Protein AF-0000000076769195 (afdb_homodimer)

Foldseek 3Di:
DAFLVRLQVVVCVVDPDGADSQLSQLLCCVLVVDSHRDDDPVSSVVSVVVLVVLVVLQCVLVVVNPQWAALVSLQVSLVVVPDHDDSVVSQVLLCVQVPVNCPVNIHGSNSSSLSSSLRVLLVVLQCVQVVVVPPDGDDDPVSVCVSCVSSVRD/DAFLVRLQVVVCVVDPDGADSQLSQLLCCVLVVDSHRDDDPVSSVVSVVVLVVLVVLQCVLVVVNPQWAALVSLQVSLVVVPDHDDSVVSQVLLCVQVPVNCPVNIHGSNSSSLSSSLRVLLVVLQCVQVVVVPPDGDDDPVSVCVSCVSSVRD

Sequence (308 aa):
MIDDKELQSALSGFSSQSFSLRTVHLLMYLFTNTNVRKIGPKEFTSVFYSLQNWRGIFERFDRDRSGRIDAPELRDALLDLGYSVSPTVLDLLVSKFDKTGGKNKAVEYDNFIECCLTVKGLTEKFKEKDTAYSGYATFGYEAFMLTVLPFLIAMIDDKELQSALSGFSSQSFSLRTVHLLMYLFTNTNVRKIGPKEFTSVFYSLQNWRGIFERFDRDRSGRIDAPELRDALLDLGYSVSPTVLDLLVSKFDKTGGKNKAVEYDNFIECCLTVKGLTEKFKEKDTAYSGYATFGYEAFMLTVLPFLIA

Solvent-accessible surface area (backbone atoms only — not comparable to full-atom values): 16638 Å² total; per-residue (Å²): 119,42,38,53,69,55,46,29,53,58,57,22,71,75,38,98,53,71,49,48,70,53,43,40,42,45,50,44,26,73,69,66,74,39,77,53,60,58,41,46,73,66,51,46,52,52,52,52,56,53,48,53,56,52,47,55,50,49,59,66,42,19,75,82,68,73,66,40,31,38,62,72,34,44,50,52,49,37,42,73,75,69,42,87,71,52,70,68,53,48,51,48,49,35,42,59,39,7,86,65,52,43,73,73,47,29,22,37,62,51,39,41,51,40,48,52,52,48,50,50,52,54,49,52,56,46,46,70,46,16,78,80,70,73,56,46,25,62,32,42,58,66,56,44,48,63,65,50,54,73,65,46,52,103,116,40,36,54,70,54,46,30,52,57,56,21,70,75,38,99,54,72,48,47,69,56,42,41,43,43,50,44,25,74,67,63,75,39,75,51,62,58,41,46,72,67,51,46,52,52,51,52,56,51,47,51,55,51,47,55,50,48,60,65,42,19,76,83,66,74,67,39,31,36,62,72,35,45,50,52,48,38,41,73,74,70,43,85,72,53,71,70,54,47,52,50,49,36,41,64,38,8,88,66,53,43,72,73,47,29,23,38,61,51,38,41,50,40,48,51,52,50,52,50,53,54,49,51,54,45,46,70,46,16,78,79,70,73,58,46,25,64,31,41,58,66,56,43,48,63,62,50,52,75,62,46,54,104

InterPro domains:
  IPR002048 EF-hand domain [PF13499] (54-114)
  IPR002048 EF-hand domain [PS50222] (49-84)
  IPR011992 EF-hand domain pair [SSF47473] (2-148)
  IPR018247 EF-Hand 1, calcium-binding site [PS00018] (62-74)
  IPR044590 Probable calcium-binding protein CML48/49/50 [PTHR46824] (1-154)

Secondary structure (DSSP, 8-state):
-EEHHHHHHHHHHTSSSPPPHHHHHHHHHHHHSS--SEE-HHHHHHHHHHHHHHHHHHHHH-TT-SSEEEHHHHHHHHHHTT----HHHHHHHHHHH-TTTTSS-EEEHHHHHHHHHHHHHHHHHHHHH-TT-SSEEEEEHHHHHHHHGGGS--/-EEHHHHHHHHHTTSSSPPPHHHHHHHHHHHHSS--SEE-HHHHHHHHHHHHHHHHHHHHH-TT-SSEEEHHHHHHHHHHTT----HHHHHHHHHHH-TTTTSS-EEEHHHHHHHHHHHHHHHHHHHHH-TT-SSEEEEEHHHHHHHHGGGS--

Organism: Aegilops tauschii subsp. strangulata (NCBI:txid200361)

pLDDT: mean 88.3, std 7.36, range [51.34, 96.44]

Nearest PDB structures (foldseek):
  3aak-assembly1_A-2  TM=7.857E-01  e=5.976E-10  Homo sapiens
  2zn9-assembly1_B  TM=8.173E-01  e=1.181E-09  Homo sapiens
  5gqq-assembly1_C  TM=8.157E-01  e=2.881E-09  Homo sapiens
  5jjg-assembly1_A-2  TM=8.147E-01  e=3.946E-09  Mus musculus
  1hqv-assembly1_A  TM=8.245E-01  e=9.620E-09  Mus musculus

Radius of gyration: 19.34 Å; Cα contacts (8 Å, |Δi|>4): 416; chains: 2; bounding box: 45×48×42 Å

Structure (mmCIF, N/CA/C/O backbone):
data_AF-0000000076769195-model_v1
#
loop_
_entity.id
_entity.type
_entity.pdbx_description
1 polymer 'EF-hand domain-containing protein'
#
loop_
_atom_site.group_PDB
_atom_site.id
_atom_site.type_symbol
_atom_site.label_atom_id
_atom_site.label_alt_id
_atom_site.label_comp_id
_atom_site.label_asym_id
_atom_site.label_entity_id
_atom_site.label_seq_id
_atom_site.pdbx_PDB_ins_code
_atom_site.Cartn_x
_atom_site.Cartn_y
_atom_site.Cartn_z
_atom_site.occupancy
_atom_site.B_iso_or_equiv
_atom_site.auth_seq_id
_atom_site.auth_comp_id
_atom_site.auth_asym_id
_atom_site.auth_atom_id
_atom_site.pdbx_PDB_model_num
ATOM 1 N N . MET A 1 1 ? 6.875 16.266 -20.344 1 87.5 1 MET A N 1
ATOM 2 C CA . MET A 1 1 ? 6.477 15.242 -19.375 1 87.5 1 MET A CA 1
ATOM 3 C C . MET A 1 1 ? 7.578 15 -18.359 1 87.5 1 MET A C 1
ATOM 5 O O . MET A 1 1 ? 8.758 15.18 -18.656 1 87.5 1 MET A O 1
ATOM 9 N N . ILE A 1 2 ? 7.207 15.008 -17.234 1 90.75 2 ILE A N 1
ATOM 10 C CA . ILE A 1 2 ? 8.125 14.789 -16.109 1 90.75 2 ILE A CA 1
ATOM 11 C C . ILE A 1 2 ? 7.941 13.375 -15.57 1 90.75 2 ILE A C 1
ATOM 13 O O . ILE A 1 2 ? 6.816 12.953 -15.273 1 90.75 2 ILE A O 1
ATOM 17 N N . ASP A 1 3 ? 9.031 12.609 -15.523 1 91.75 3 ASP A N 1
ATOM 18 C CA . ASP A 1 3 ? 8.914 11.258 -14.992 1 91.75 3 ASP A CA 1
ATOM 19 C C . ASP A 1 3 ? 9.172 11.234 -13.484 1 91.75 3 ASP A C 1
ATOM 21 O O . ASP A 1 3 ? 9.422 12.273 -12.875 1 91.75 3 ASP A O 1
ATOM 25 N N . ASP A 1 4 ? 9.07 10.078 -12.898 1 89.69 4 ASP A N 1
ATOM 26 C CA . ASP A 1 4 ? 9.125 9.945 -11.445 1 89.69 4 ASP A CA 1
ATOM 27 C C . ASP A 1 4 ? 10.484 10.375 -10.906 1 89.69 4 ASP A C 1
ATOM 29 O O . ASP A 1 4 ? 10.555 11.109 -9.914 1 89.69 4 ASP A O 1
ATOM 33 N N . LYS A 1 5 ? 11.602 10.039 -11.625 1 91.31 5 LYS A N 1
ATOM 34 C CA . LYS A 1 5 ? 12.922 10.43 -11.148 1 91.31 5 LYS A CA 1
ATOM 35 C C . LYS A 1 5 ? 13.133 11.938 -11.266 1 91.31 5 LYS A C 1
ATOM 37 O O . LYS A 1 5 ? 13.734 12.555 -10.375 1 91.31 5 LYS A O 1
ATOM 42 N N . GLU A 1 6 ? 12.617 12.492 -12.32 1 92.88 6 GLU A N 1
ATOM 43 C CA . GLU A 1 6 ? 12.688 13.938 -12.5 1 92.88 6 GLU A CA 1
ATOM 44 C C . GLU A 1 6 ? 11.852 14.664 -11.453 1 92.88 6 GLU A C 1
ATOM 46 O O . GLU A 1 6 ? 12.281 15.68 -10.898 1 92.88 6 GLU A O 1
ATOM 51 N N . LEU A 1 7 ? 10.719 14.18 -11.258 1 91 7 LEU A N 1
ATOM 52 C CA . LEU A 1 7 ? 9.859 14.758 -10.234 1 91 7 LEU A CA 1
ATOM 53 C C . LEU A 1 7 ? 10.5 14.648 -8.852 1 91 7 LEU A C 1
ATOM 55 O O . LEU A 1 7 ? 10.469 15.594 -8.07 1 91 7 LEU A O 1
ATOM 59 N N . GLN A 1 8 ? 11.039 13.523 -8.57 1 90.88 8 GLN A N 1
ATOM 60 C CA . GLN A 1 8 ? 11.742 13.336 -7.309 1 90.88 8 GLN A CA 1
ATOM 61 C C . GLN A 1 8 ? 12.82 14.398 -7.109 1 90.88 8 GLN A C 1
ATOM 63 O O . GLN A 1 8 ? 12.891 15.023 -6.047 1 90.88 8 GLN A O 1
ATOM 68 N N . SER A 1 9 ? 13.641 14.586 -8.164 1 90.06 9 SER A N 1
ATOM 69 C CA . SER A 1 9 ? 14.719 15.57 -8.109 1 90.06 9 SER A CA 1
ATOM 70 C C . SER A 1 9 ? 14.164 16.984 -7.926 1 90.06 9 SER A C 1
ATOM 72 O O . SER A 1 9 ? 14.695 17.766 -7.137 1 90.06 9 SER A O 1
ATOM 74 N N . ALA A 1 10 ? 13.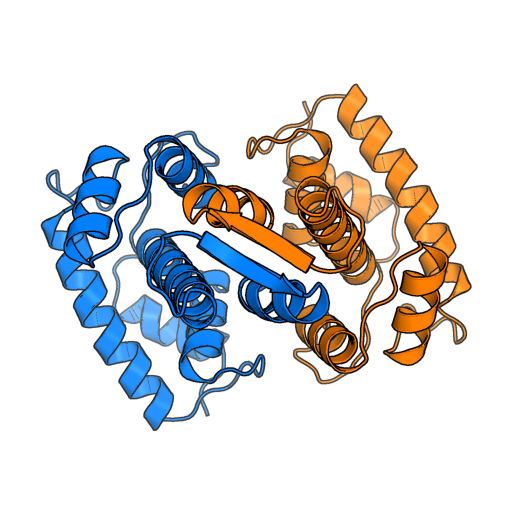141 17.25 -8.594 1 87.44 10 ALA A N 1
ATOM 75 C CA . ALA A 1 10 ? 12.523 18.578 -8.523 1 87.44 10 ALA A CA 1
ATOM 76 C C . ALA A 1 10 ? 11.977 18.859 -7.125 1 87.44 10 ALA A C 1
ATOM 78 O O . ALA A 1 10 ? 12.203 19.938 -6.57 1 87.44 10 ALA A O 1
ATOM 79 N N . LEU A 1 11 ? 11.312 17.891 -6.578 1 87.5 11 LEU A N 1
ATOM 80 C CA . LEU A 1 11 ? 10.68 18.062 -5.273 1 87.5 11 LEU A CA 1
ATOM 81 C C . LEU A 1 11 ? 11.727 18.094 -4.164 1 87.5 11 LEU A C 1
ATOM 83 O O . LEU A 1 11 ? 11.57 18.812 -3.176 1 87.5 11 LEU A O 1
ATOM 87 N N . SER A 1 12 ? 12.773 17.266 -4.34 1 87.12 12 SER A N 1
ATOM 88 C CA . SER A 1 12 ? 13.844 17.203 -3.344 1 87.12 12 SER A CA 1
ATOM 89 C C . SER A 1 12 ? 14.641 18.5 -3.307 1 87.12 12 SER A C 1
ATOM 91 O O . SER A 1 12 ? 15.242 18.844 -2.283 1 87.12 12 SER A O 1
ATOM 93 N N . GLY A 1 13 ? 14.695 19.109 -4.418 1 79.38 13 GLY A N 1
ATOM 94 C CA . GLY A 1 13 ? 15.391 20.391 -4.492 1 79.38 13 GLY A CA 1
ATOM 95 C C . GLY A 1 13 ? 14.719 21.484 -3.672 1 79.38 13 GLY A C 1
ATOM 96 O O . GLY A 1 13 ? 15.367 22.453 -3.275 1 79.38 13 GLY A O 1
ATOM 97 N N . PHE A 1 14 ? 13.555 21.297 -3.398 1 70.38 14 PHE A N 1
ATOM 98 C CA . PHE A 1 14 ? 12.766 22.312 -2.709 1 70.38 14 PHE A CA 1
ATOM 99 C C . PHE A 1 14 ? 12.719 22.031 -1.211 1 70.38 14 PHE A C 1
ATOM 101 O O . PHE A 1 14 ? 12.188 22.844 -0.443 1 70.38 14 PHE A O 1
ATOM 108 N N . SER A 1 15 ? 13.234 20.906 -0.843 1 70.5 15 SER A N 1
ATOM 109 C CA . SER A 1 15 ? 13.141 20.531 0.562 1 70.5 15 SER A CA 1
ATOM 110 C C . SER A 1 15 ? 14.508 20.125 1.114 1 70.5 15 SER A C 1
ATOM 112 O O . SER A 1 15 ? 15.438 19.859 0.352 1 70.5 15 SER A O 1
ATOM 114 N N . SER A 1 16 ? 14.664 20.375 2.33 1 68.62 16 SER A N 1
ATOM 115 C CA . SER A 1 16 ? 15.883 19.938 3.004 1 68.62 16 SER A CA 1
ATOM 116 C C . SER A 1 16 ? 15.977 18.406 3.02 1 68.62 16 SER A C 1
ATOM 118 O O . SER A 1 16 ? 17.062 17.859 3.248 1 68.62 16 SER A O 1
ATOM 120 N N . GLN A 1 17 ? 14.797 17.812 2.779 1 74.75 17 GLN A N 1
ATOM 121 C CA . GLN A 1 17 ? 14.789 16.359 2.811 1 74.75 17 GLN A CA 1
ATOM 122 C C . GLN A 1 17 ? 14.477 15.773 1.432 1 74.75 17 GLN A C 1
ATOM 124 O O . GLN A 1 17 ? 13.711 16.359 0.665 1 74.75 17 GLN A O 1
ATOM 129 N N . SER A 1 18 ? 15.062 14.742 1.129 1 83.25 18 SER A N 1
ATOM 130 C CA . SER A 1 18 ? 14.844 14.062 -0.145 1 83.25 18 SER A CA 1
ATOM 131 C C . SER A 1 18 ? 13.531 13.289 -0.147 1 83.25 18 SER A C 1
ATOM 133 O O . SER A 1 18 ? 13.156 12.695 0.866 1 83.25 18 SER A O 1
ATOM 135 N N . PHE A 1 19 ? 12.781 13.43 -1.266 1 87.19 19 PHE A N 1
ATOM 136 C CA . PHE A 1 19 ? 11.547 12.68 -1.425 1 87.19 19 PHE A CA 1
ATOM 137 C C . PHE A 1 19 ? 11.844 11.242 -1.853 1 87.19 19 PHE A C 1
ATOM 139 O O . PHE A 1 19 ? 12.711 11.008 -2.697 1 87.19 19 PHE A O 1
ATOM 146 N N . SER A 1 20 ? 11.172 10.406 -1.188 1 85.19 20 SER A N 1
ATOM 147 C CA . SER A 1 20 ? 11.25 9.016 -1.623 1 85.19 20 SER A CA 1
ATOM 148 C C . SER A 1 20 ? 10.477 8.797 -2.916 1 85.19 20 SER A C 1
ATOM 150 O O . SER A 1 20 ? 9.516 9.516 -3.201 1 85.19 20 SER A O 1
ATOM 152 N N . LEU A 1 21 ? 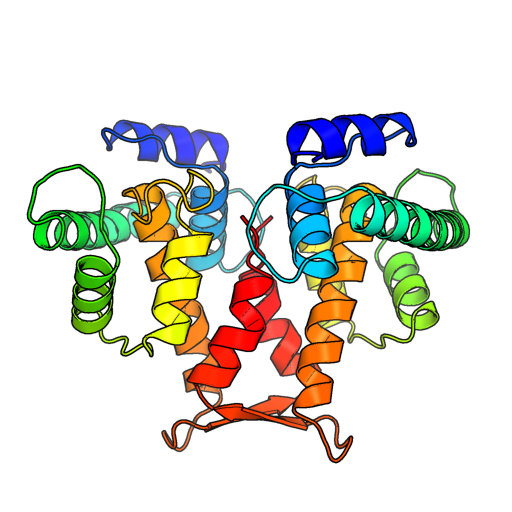10.953 7.805 -3.643 1 84.31 21 LEU A N 1
ATOM 153 C CA . LEU A 1 21 ? 10.242 7.457 -4.867 1 84.31 21 LEU A CA 1
ATOM 154 C C . LEU A 1 21 ? 8.836 6.965 -4.555 1 84.31 21 LEU A C 1
ATOM 156 O O . LEU A 1 21 ? 7.906 7.18 -5.34 1 84.31 21 LEU A O 1
ATOM 160 N N . ARG A 1 22 ? 8.672 6.461 -3.4 1 80.19 22 ARG A N 1
ATOM 161 C CA . ARG A 1 22 ? 7.348 6.012 -2.99 1 80.19 22 ARG A CA 1
ATOM 162 C C . ARG A 1 22 ? 6.379 7.184 -2.891 1 80.19 22 ARG A C 1
ATOM 164 O O . ARG A 1 22 ? 5.258 7.117 -3.4 1 80.19 22 ARG A O 1
ATOM 171 N N . THR A 1 23 ? 6.836 8.172 -2.207 1 86.12 23 THR A N 1
ATOM 172 C CA . THR A 1 23 ? 6.02 9.367 -2.066 1 86.12 23 THR A CA 1
ATOM 173 C C . THR A 1 23 ? 5.723 9.984 -3.432 1 86.12 23 THR A C 1
ATOM 175 O O . THR A 1 23 ? 4.59 10.398 -3.699 1 86.12 23 THR A O 1
ATOM 178 N N . VAL A 1 24 ? 6.695 9.977 -4.301 1 88.56 24 VAL A N 1
ATOM 179 C CA . VAL A 1 24 ? 6.551 10.531 -5.641 1 88.56 24 VAL A CA 1
ATOM 180 C C 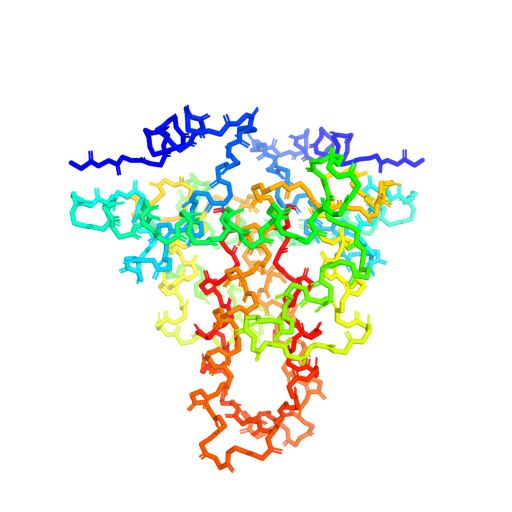. VAL A 1 24 ? 5.496 9.75 -6.418 1 88.56 24 VAL A C 1
ATOM 182 O O . VAL A 1 24 ? 4.613 10.336 -7.047 1 88.56 24 VAL A O 1
ATOM 185 N N . HIS A 1 25 ? 5.57 8.438 -6.309 1 85.81 25 HIS A N 1
ATOM 186 C CA . HIS A 1 25 ? 4.609 7.59 -7.004 1 85.81 25 HIS A CA 1
ATOM 187 C C . HIS A 1 25 ? 3.195 7.824 -6.484 1 85.81 25 HIS A C 1
ATOM 189 O O . HIS A 1 25 ? 2.24 7.852 -7.266 1 85.81 25 HIS A O 1
ATOM 195 N N . LEU A 1 26 ? 3.102 7.977 -5.246 1 85.38 26 LEU A N 1
ATOM 196 C CA . LEU A 1 26 ? 1.79 8.242 -4.664 1 85.38 26 LEU A CA 1
ATOM 197 C C . LEU A 1 26 ? 1.237 9.578 -5.168 1 85.38 26 LEU A C 1
ATOM 199 O O . LEU A 1 26 ? 0.059 9.672 -5.516 1 85.38 26 LEU A O 1
ATOM 203 N N . LEU A 1 27 ? 2.096 10.562 -5.184 1 87.62 27 LEU A N 1
ATOM 204 C CA . LEU A 1 27 ? 1.691 11.867 -5.695 1 87.62 27 LEU A CA 1
ATOM 205 C C . LEU A 1 27 ? 1.235 11.766 -7.148 1 87.62 27 LEU A C 1
ATOM 207 O O . LEU A 1 27 ? 0.171 12.273 -7.504 1 87.62 27 LEU A O 1
ATOM 211 N N . MET A 1 28 ? 2.025 11.109 -7.934 1 87.44 28 MET A N 1
ATOM 212 C CA . MET A 1 28 ? 1.684 10.961 -9.344 1 87.44 28 MET A CA 1
ATOM 213 C C . MET A 1 28 ? 0.338 10.258 -9.508 1 87.44 28 MET A C 1
ATOM 215 O O . MET A 1 28 ? -0.502 10.695 -10.297 1 87.44 28 MET A O 1
ATOM 219 N N . TYR A 1 29 ? 0.125 9.258 -8.758 1 82.38 29 TYR A N 1
ATOM 220 C CA . TYR A 1 29 ? -1.123 8.508 -8.844 1 82.38 29 TYR A CA 1
ATOM 221 C C . TYR A 1 29 ? -2.309 9.375 -8.43 1 82.38 29 TYR A C 1
ATOM 223 O O . TYR A 1 29 ? -3.324 9.422 -9.125 1 82.38 29 TYR A O 1
ATOM 231 N N . LEU A 1 30 ? -2.152 10.023 -7.332 1 81.75 30 LEU A N 1
ATOM 232 C CA . LEU A 1 30 ? -3.271 10.766 -6.773 1 81.75 30 LEU A CA 1
ATOM 233 C C . LEU A 1 30 ? -3.629 11.961 -7.66 1 81.75 30 LEU A C 1
ATOM 235 O O . LEU A 1 30 ? -4.793 12.352 -7.73 1 81.75 30 LEU A O 1
ATOM 239 N N . PHE A 1 31 ? -2.67 12.469 -8.328 1 84.81 31 PHE A N 1
ATOM 240 C CA . PHE A 1 31 ? -2.924 13.68 -9.102 1 84.81 31 PHE A CA 1
ATOM 241 C C . PHE A 1 31 ? -3.246 13.336 -10.555 1 84.81 31 PHE A C 1
ATOM 243 O O . PHE A 1 31 ? -3.719 14.188 -11.312 1 84.81 31 PHE A O 1
ATOM 250 N N . THR A 1 32 ? -2.924 12.102 -10.992 1 85.19 32 THR A N 1
ATOM 251 C CA . THR A 1 32 ? -3.227 11.742 -12.375 1 85.19 32 THR A CA 1
ATOM 252 C C . THR A 1 32 ? -4.305 10.664 -12.43 1 85.19 32 THR A C 1
ATOM 254 O O . THR A 1 32 ? -4.902 10.43 -13.484 1 85.19 32 THR A O 1
ATOM 257 N N . ASN A 1 33 ? -4.453 9.945 -11.328 1 78.88 33 ASN A N 1
ATOM 258 C CA . ASN A 1 33 ? -5.379 8.82 -11.227 1 78.88 33 ASN A CA 1
ATOM 259 C C . ASN A 1 33 ? -4.969 7.668 -12.133 1 78.88 33 ASN A C 1
ATOM 261 O O . ASN A 1 33 ? -5.82 6.922 -12.625 1 78.88 33 ASN A O 1
ATOM 265 N N . THR A 1 34 ? -3.727 7.68 -12.57 1 77.19 34 THR A N 1
ATOM 266 C CA . THR A 1 34 ? -3.16 6.594 -13.359 1 77.19 34 THR A CA 1
ATOM 267 C C . THR A 1 34 ? -1.824 6.141 -12.781 1 77.19 34 THR A C 1
ATOM 269 O O . THR A 1 34 ? -1.209 6.855 -11.992 1 77.19 34 THR A O 1
ATOM 272 N N . ASN A 1 35 ? -1.437 5.012 -13.117 1 75.06 35 ASN A N 1
ATOM 273 C CA . ASN A 1 35 ? -0.164 4.48 -12.641 1 75.06 35 ASN A CA 1
ATOM 274 C C . ASN A 1 35 ? 0.977 4.812 -13.602 1 75.06 35 ASN A C 1
ATOM 276 O O . ASN A 1 35 ? 2.107 4.363 -13.406 1 75.06 35 ASN A O 1
ATOM 280 N N . VAL A 1 36 ? 0.596 5.562 -14.578 1 78.19 36 VAL A N 1
ATOM 281 C CA . VAL A 1 36 ? 1.647 6.004 -15.484 1 78.19 36 VAL A CA 1
ATOM 282 C C . VAL A 1 36 ? 2.627 6.906 -14.734 1 78.19 36 VAL A C 1
ATOM 284 O O . VAL A 1 36 ? 2.217 7.77 -13.953 1 78.19 36 VAL A O 1
ATOM 287 N N . ARG A 1 37 ? 3.902 6.719 -14.875 1 83.94 37 ARG A N 1
ATOM 288 C CA . ARG A 1 37 ? 4.934 7.43 -14.133 1 83.94 37 ARG A CA 1
ATOM 289 C C . ARG A 1 37 ? 5.414 8.656 -14.891 1 83.94 37 ARG A C 1
ATOM 291 O O . ARG A 1 37 ? 6.617 8.914 -14.984 1 83.94 37 ARG A O 1
ATOM 298 N N . LYS A 1 38 ? 4.465 9.266 -15.516 1 88.88 38 LYS A N 1
ATOM 299 C CA . LYS A 1 38 ? 4.703 10.531 -16.188 1 88.88 38 LYS A CA 1
ATOM 300 C C . LYS A 1 38 ? 3.562 11.516 -15.938 1 88.88 38 LYS A C 1
ATOM 302 O O . LYS A 1 38 ? 2.396 11.125 -15.883 1 88.88 38 LYS A O 1
ATOM 307 N N . ILE A 1 39 ? 3.988 12.773 -15.617 1 91.06 39 ILE A N 1
ATOM 308 C CA . ILE A 1 39 ? 2.949 13.781 -15.414 1 91.06 39 ILE A CA 1
ATOM 309 C C . ILE A 1 39 ? 3.23 15 -16.281 1 91.06 39 ILE A C 1
ATOM 311 O O . ILE A 1 39 ? 4.383 15.281 -16.625 1 91.06 39 ILE A O 1
ATOM 315 N N . GLY A 1 40 ? 2.195 15.641 -16.688 1 91.56 40 GLY A N 1
ATOM 316 C CA . GLY A 1 40 ? 2.316 16.875 -17.453 1 91.56 40 GLY A CA 1
ATOM 317 C C . GLY A 1 40 ? 2.535 18.094 -16.594 1 91.56 40 GLY A C 1
ATOM 318 O O . GLY A 1 40 ? 2.576 18 -15.359 1 91.56 40 GLY A O 1
ATOM 319 N N . PRO A 1 41 ? 2.773 19.281 -17.312 1 89.69 41 PRO A N 1
ATOM 320 C CA . PRO A 1 41 ? 3.045 20.531 -16.594 1 89.69 41 PRO A CA 1
ATOM 321 C C . PRO A 1 41 ? 1.893 20.969 -15.688 1 89.69 41 PRO A C 1
ATOM 323 O O . PRO A 1 41 ? 2.123 21.5 -14.602 1 89.69 41 PRO A O 1
ATOM 326 N N . LYS A 1 42 ? 0.768 20.75 -16.094 1 92 42 LYS A N 1
ATOM 327 C CA . LYS A 1 42 ? -0.389 21.125 -15.281 1 92 42 LYS A CA 1
ATOM 328 C C . LYS A 1 42 ? -0.435 20.328 -13.984 1 92 42 LYS A C 1
ATOM 330 O O . LYS A 1 42 ? -0.577 20.891 -12.898 1 92 42 LYS A O 1
ATOM 335 N N . GLU A 1 43 ? -0.326 19 -14.102 1 91.88 43 GLU A N 1
ATOM 336 C CA . GLU A 1 43 ? -0.324 18.141 -12.922 1 91.88 43 GLU A CA 1
ATOM 337 C C . GLU A 1 43 ? 0.842 18.484 -12 1 91.88 43 GLU A C 1
ATOM 339 O O . GLU A 1 43 ? 0.689 18.5 -10.773 1 91.88 43 GLU A O 1
ATOM 344 N N . PHE A 1 44 ? 1.901 18.828 -12.672 1 90.44 44 PHE A N 1
ATOM 345 C CA . PHE A 1 44 ? 3.086 19.172 -11.898 1 90.44 44 PHE A CA 1
ATOM 346 C C . PHE A 1 44 ? 2.832 20.406 -11.039 1 90.44 44 PHE A C 1
ATOM 348 O O . PHE A 1 44 ? 3.16 20.422 -9.852 1 90.44 44 PHE A O 1
ATOM 355 N N . THR A 1 45 ? 2.303 21.391 -11.609 1 89.56 45 THR A N 1
ATOM 356 C CA . THR A 1 45 ? 2.004 22.625 -10.891 1 89.56 45 THR A CA 1
ATOM 357 C C . THR A 1 45 ? 1.033 22.359 -9.742 1 89.56 45 THR A C 1
ATOM 359 O O . THR A 1 45 ? 1.202 22.875 -8.641 1 89.56 45 THR A O 1
ATOM 362 N N . SER A 1 46 ? 0.102 21.5 -10 1 90.12 46 SER A N 1
ATOM 363 C CA . SER A 1 46 ? -0.869 21.141 -8.969 1 90.12 46 SER A CA 1
ATOM 364 C C . SER A 1 46 ? -0.198 20.422 -7.801 1 90.12 46 SER A C 1
ATOM 366 O O . SER A 1 46 ? -0.489 20.703 -6.641 1 90.12 46 SER A O 1
ATOM 368 N N . VAL A 1 47 ? 0.668 19.531 -8.117 1 89.19 47 VAL A N 1
ATOM 369 C CA . VAL A 1 47 ? 1.425 18.797 -7.102 1 89.19 47 VAL A CA 1
ATOM 370 C C . VAL A 1 47 ? 2.244 19.781 -6.27 1 89.19 47 VAL A C 1
ATOM 372 O O . VAL A 1 47 ? 2.193 19.766 -5.039 1 89.19 47 VAL A O 1
ATOM 375 N N . PHE A 1 48 ? 2.873 20.656 -6.957 1 85.31 48 PHE A N 1
ATOM 376 C CA . PHE A 1 48 ? 3.768 21.609 -6.301 1 85.31 48 PHE A CA 1
ATOM 377 C C . PHE A 1 48 ? 2.998 22.5 -5.336 1 85.31 48 PHE A C 1
ATOM 379 O O . PHE A 1 48 ? 3.404 22.672 -4.184 1 85.31 48 PHE A O 1
ATOM 386 N N . TYR A 1 49 ? 1.962 22.984 -5.766 1 86.69 49 TYR A N 1
ATOM 387 C CA . TYR A 1 49 ? 1.177 23.875 -4.922 1 86.69 49 TYR A CA 1
ATOM 388 C C . TYR A 1 49 ? 0.592 23.125 -3.73 1 86.69 49 TYR A C 1
ATOM 390 O O . TYR A 1 49 ? 0.532 23.672 -2.621 1 86.69 49 TYR A O 1
ATOM 398 N N . SER A 1 50 ? 0.166 21.953 -3.934 1 87.12 50 SER A N 1
ATOM 399 C CA . SER A 1 50 ? -0.382 21.141 -2.846 1 87.12 50 SER A CA 1
ATOM 400 C C . SER A 1 50 ? 0.675 20.859 -1.782 1 87.12 50 SER A C 1
ATOM 402 O O . SER A 1 50 ? 0.388 20.906 -0.584 1 87.12 50 SER A O 1
ATOM 404 N N . LEU A 1 51 ? 1.867 20.672 -2.215 1 87.44 51 LEU A N 1
ATOM 405 C CA . LEU A 1 51 ? 2.963 20.359 -1.306 1 87.44 51 LEU A CA 1
ATOM 406 C C . LEU A 1 51 ? 3.307 21.562 -0.429 1 87.44 51 LEU A C 1
ATOM 408 O O . LEU A 1 51 ? 3.695 21.391 0.729 1 87.44 51 LEU A O 1
ATOM 412 N N . GLN A 1 52 ? 3.119 22.703 -1.007 1 84.94 52 GLN A N 1
ATOM 413 C CA . GLN A 1 52 ? 3.383 23.906 -0.21 1 84.94 52 GLN A CA 1
ATOM 414 C C . GLN A 1 52 ? 2.436 23.984 0.984 1 84.94 52 GLN A C 1
ATOM 416 O O . GLN A 1 52 ? 2.844 24.375 2.08 1 84.94 52 GLN A O 1
ATOM 421 N N . ASN A 1 53 ? 1.218 23.641 0.744 1 87.31 53 ASN A N 1
ATOM 422 C CA . ASN A 1 53 ? 0.24 23.625 1.826 1 87.31 53 ASN A CA 1
ATOM 423 C C . ASN A 1 53 ? 0.608 22.609 2.9 1 87.31 53 ASN A C 1
ATOM 425 O O . ASN A 1 53 ? 0.554 22.922 4.094 1 87.31 53 ASN A O 1
ATOM 429 N N . TRP A 1 54 ? 1.001 21.453 2.498 1 86.06 54 TRP A N 1
ATOM 430 C CA . TRP A 1 54 ? 1.377 20.406 3.443 1 86.06 54 TRP A CA 1
ATOM 431 C C . TRP A 1 54 ? 2.637 20.797 4.211 1 86.06 54 TRP A C 1
ATOM 433 O O . TRP A 1 54 ? 2.783 20.453 5.387 1 86.06 54 TRP A O 1
ATOM 443 N N . ARG A 1 55 ? 3.537 21.5 3.518 1 87.31 55 ARG A N 1
ATOM 444 C CA . ARG A 1 55 ? 4.75 21.969 4.184 1 87.31 55 ARG A CA 1
ATOM 445 C C . ARG A 1 55 ? 4.418 22.938 5.309 1 87.31 55 ARG A C 1
ATOM 447 O O . ARG A 1 55 ? 4.984 22.859 6.398 1 87.31 55 ARG A O 1
ATOM 454 N N . GLY A 1 56 ? 3.535 23.859 5.012 1 89.75 56 GLY A N 1
ATOM 455 C CA . GLY A 1 56 ? 3.092 24.781 6.047 1 89.75 56 GLY A CA 1
ATOM 456 C C . GLY A 1 56 ? 2.504 24.078 7.258 1 89.75 56 GLY A C 1
ATOM 457 O O . GLY A 1 56 ? 2.799 24.453 8.398 1 89.75 56 GLY A O 1
ATOM 458 N N . ILE A 1 57 ? 1.755 23.031 7.07 1 91.38 57 ILE A N 1
ATOM 459 C CA . ILE A 1 57 ? 1.142 22.266 8.148 1 91.38 57 ILE A CA 1
ATOM 460 C C . ILE A 1 57 ? 2.221 21.531 8.93 1 91.38 57 ILE A C 1
ATOM 462 O O . ILE A 1 57 ? 2.229 21.547 10.164 1 91.38 57 ILE A O 1
ATOM 466 N N . PHE A 1 58 ? 3.09 20.906 8.203 1 93.19 58 PHE A N 1
ATOM 467 C CA . PHE A 1 58 ? 4.191 20.188 8.828 1 93.19 58 PHE A CA 1
ATOM 468 C C . PHE A 1 58 ? 4.973 21.094 9.766 1 93.19 58 PHE A C 1
ATOM 470 O O . PHE A 1 58 ? 5.211 20.75 10.922 1 93.19 58 PHE A O 1
ATOM 477 N N . GLU A 1 59 ? 5.336 22.25 9.281 1 91.94 59 GLU A N 1
ATOM 478 C CA . GLU A 1 59 ? 6.145 23.188 10.055 1 91.94 59 GLU A CA 1
ATOM 479 C C . GLU A 1 59 ? 5.379 23.703 11.266 1 91.94 59 GLU A C 1
ATOM 481 O O . GLU A 1 59 ? 5.969 23.938 12.328 1 91.94 59 GLU A O 1
ATOM 486 N N . ARG A 1 60 ? 4.129 23.828 11.117 1 94 60 ARG A N 1
ATOM 487 C CA . ARG A 1 60 ? 3.283 24.328 12.195 1 94 60 ARG A CA 1
ATOM 488 C C . ARG A 1 60 ? 3.207 23.312 13.336 1 94 60 ARG A C 1
ATOM 490 O O . ARG A 1 60 ? 3.205 23.688 14.508 1 94 60 ARG A O 1
ATOM 497 N N . PHE A 1 61 ? 3.219 22.062 13.016 1 94.69 61 PHE A N 1
ATOM 498 C CA . PHE A 1 61 ? 2.951 21.062 14.031 1 94.69 61 PHE A CA 1
ATOM 499 C C . PHE A 1 61 ? 4.246 20.406 14.5 1 94.69 61 PHE A C 1
ATOM 501 O O . PHE A 1 61 ? 4.254 19.672 15.492 1 94.69 61 PHE A O 1
ATOM 508 N N . ASP A 1 62 ? 5.273 20.594 13.703 1 92.44 62 ASP A N 1
ATOM 509 C CA . ASP A 1 62 ? 6.59 20.25 14.227 1 92.44 62 ASP A CA 1
ATOM 510 C C . ASP A 1 62 ? 7.047 21.266 15.281 1 92.44 62 ASP A C 1
ATOM 512 O O . ASP A 1 62 ? 7.973 22.031 15.039 1 92.44 62 ASP A O 1
ATOM 516 N N . ARG A 1 63 ? 6.535 21.109 16.438 1 90.38 63 ARG A N 1
ATOM 517 C CA . ARG A 1 63 ? 6.645 22.125 17.484 1 90.38 63 ARG A CA 1
ATOM 518 C C . ARG A 1 63 ? 8.086 22.266 17.969 1 90.38 63 ARG A C 1
ATOM 520 O O . ARG A 1 63 ? 8.539 23.375 18.25 1 90.38 63 ARG A O 1
ATOM 527 N N . ASP A 1 64 ? 8.859 21.219 18.062 1 89.44 64 ASP A N 1
ATOM 528 C CA . ASP A 1 64 ? 10.234 21.297 18.562 1 89.44 64 ASP A CA 1
ATOM 529 C C . ASP A 1 64 ? 11.219 21.531 17.406 1 89.44 64 ASP A C 1
ATOM 531 O O . ASP A 1 64 ? 12.43 21.5 17.609 1 89.44 64 ASP A O 1
ATOM 535 N N . ARG A 1 65 ? 10.68 21.688 16.172 1 89.38 65 ARG A N 1
ATOM 536 C CA . ARG A 1 65 ? 11.445 21.969 14.969 1 89.38 65 ARG A CA 1
ATOM 537 C C . ARG A 1 65 ? 12.547 20.938 14.766 1 89.38 65 ARG A C 1
ATOM 539 O O . ARG A 1 65 ? 13.68 21.281 14.422 1 89.38 65 ARG A O 1
ATOM 546 N N . SER A 1 66 ? 12.219 19.672 15.07 1 87.31 66 SER A N 1
ATOM 547 C CA . SER A 1 66 ? 13.172 18.578 14.938 1 87.31 66 SER A CA 1
ATOM 548 C C . SER A 1 66 ? 13.234 18.062 13.5 1 87.31 66 SER A C 1
ATOM 550 O O . SER A 1 66 ? 14.125 17.297 13.141 1 87.31 66 SER A O 1
ATOM 552 N N . GLY A 1 67 ? 12.281 18.562 12.648 1 87.94 67 GLY A N 1
ATOM 553 C CA . GLY A 1 67 ? 12.18 18 11.312 1 87.94 67 GLY A CA 1
ATOM 554 C C . GLY A 1 67 ? 11.383 16.703 11.258 1 87.94 67 GLY A C 1
ATOM 555 O O . GLY A 1 67 ? 11.336 16.047 10.219 1 87.94 67 GLY A O 1
ATOM 556 N N . ARG A 1 68 ? 10.766 16.391 12.5 1 91.75 68 ARG A N 1
ATOM 557 C CA . ARG A 1 68 ? 9.945 15.18 12.586 1 91.75 68 ARG A CA 1
ATOM 558 C C . ARG A 1 68 ? 8.664 15.445 13.375 1 91.75 68 ARG A C 1
ATOM 560 O O . ARG A 1 68 ? 8.625 16.344 14.227 1 91.75 68 ARG A O 1
ATOM 567 N N . ILE A 1 69 ? 7.664 14.727 12.992 1 94.06 69 ILE A N 1
ATOM 568 C CA . ILE A 1 69 ? 6.371 14.82 13.664 1 94.06 69 ILE A CA 1
ATOM 569 C C . ILE A 1 69 ? 6.109 13.555 14.469 1 94.06 69 ILE A C 1
ATOM 571 O O . ILE A 1 69 ? 6.125 12.445 13.922 1 94.06 69 ILE A O 1
ATOM 575 N N . ASP A 1 70 ? 6.02 13.758 15.844 1 93.69 70 ASP A N 1
ATOM 576 C CA . ASP A 1 70 ? 5.715 12.594 16.672 1 93.69 70 ASP A CA 1
ATOM 577 C C . ASP A 1 70 ? 4.219 12.305 16.688 1 93.69 70 ASP A C 1
ATOM 579 O O . ASP A 1 70 ? 3.443 12.992 16.016 1 93.69 70 ASP A O 1
ATOM 583 N N . ALA A 1 71 ? 3.781 11.289 17.469 1 93.5 71 ALA A N 1
ATOM 584 C CA . ALA A 1 71 ? 2.418 10.773 17.391 1 93.5 71 ALA A CA 1
ATOM 585 C C . ALA A 1 71 ? 1.404 11.828 17.812 1 93.5 71 ALA A C 1
ATOM 587 O O . ALA A 1 71 ? 0.432 12.086 17.094 1 93.5 71 ALA A O 1
ATOM 588 N N . PRO A 1 72 ? 1.611 12.555 18.891 1 94.44 72 PRO A N 1
ATOM 589 C CA . PRO A 1 72 ? 0.659 13.602 19.266 1 94.44 72 PRO A CA 1
ATOM 590 C C . PRO A 1 72 ? 0.588 14.734 18.234 1 94.44 72 PRO A C 1
ATOM 592 O O . PRO A 1 72 ? -0.498 15.242 17.953 1 94.44 72 PRO A O 1
ATOM 595 N N . GLU A 1 73 ? 1.721 15.039 17.719 1 96.12 73 GLU A N 1
ATOM 596 C CA . GLU A 1 73 ? 1.76 16.078 16.703 1 96.12 73 GLU A CA 1
ATOM 597 C C . GLU A 1 73 ? 1.042 15.641 15.43 1 96.12 73 GLU A C 1
ATOM 599 O O . GLU A 1 73 ? 0.338 16.438 14.797 1 96.12 73 GLU A O 1
ATOM 604 N N . LEU A 1 74 ? 1.292 14.414 15.062 1 95.62 74 LEU A N 1
ATOM 605 C CA . LEU A 1 74 ? 0.624 13.875 13.883 1 95.62 74 LEU A CA 1
ATOM 606 C C . LEU A 1 74 ? -0.89 13.875 14.07 1 95.62 74 LEU A C 1
ATOM 608 O O . LEU A 1 74 ? -1.633 14.219 13.148 1 95.62 74 LEU A O 1
ATOM 612 N N . ARG A 1 75 ? -1.328 13.516 15.242 1 95.94 75 ARG A N 1
ATOM 613 C CA . ARG A 1 75 ? -2.758 13.523 15.539 1 95.94 75 ARG A CA 1
ATOM 614 C C . ARG A 1 75 ? -3.355 14.914 15.312 1 95.94 75 ARG A C 1
ATOM 616 O O . ARG A 1 75 ? -4.379 15.047 14.641 1 95.94 75 ARG A O 1
ATOM 623 N N . ASP A 1 76 ? -2.727 15.898 15.859 1 95.69 76 ASP A N 1
ATOM 624 C CA . ASP A 1 76 ? -3.201 17.266 15.758 1 95.69 76 ASP A CA 1
ATOM 625 C C . ASP A 1 76 ? -3.191 17.75 14.305 1 95.69 76 ASP A C 1
ATOM 627 O O . ASP A 1 76 ? -4.102 18.453 13.867 1 95.69 76 ASP A O 1
ATOM 631 N N . ALA A 1 77 ? -2.125 17.391 13.609 1 95.31 77 ALA A N 1
ATOM 632 C CA . ALA A 1 77 ? -2.014 17.766 12.195 1 95.31 77 ALA A CA 1
ATOM 633 C C . ALA A 1 77 ? -3.154 17.156 11.383 1 95.31 77 ALA A C 1
ATOM 635 O O . ALA A 1 77 ? -3.793 17.859 10.586 1 95.31 77 ALA A O 1
ATOM 636 N N . LEU A 1 78 ? -3.412 15.859 11.578 1 95.38 78 LEU A N 1
ATOM 637 C CA . LEU A 1 78 ? -4.48 15.18 10.852 1 95.38 78 LEU A CA 1
ATOM 638 C C . LEU A 1 78 ? -5.84 15.781 11.203 1 95.38 78 LEU A C 1
ATOM 640 O O . LEU A 1 78 ? -6.68 15.977 10.32 1 95.38 78 LEU A O 1
ATOM 644 N N . LEU A 1 79 ? -6.016 16.125 12.438 1 94.88 79 LEU A N 1
ATOM 645 C CA . LEU A 1 79 ? -7.262 16.766 12.867 1 94.88 79 LEU A CA 1
ATOM 646 C C . LEU A 1 79 ? -7.445 18.109 12.195 1 94.88 79 LEU A C 1
ATOM 648 O O . LEU A 1 79 ? -8.547 18.453 11.758 1 94.88 79 LEU A O 1
ATOM 652 N N . ASP A 1 80 ? -6.387 18.844 12.141 1 93.12 80 ASP A N 1
ATOM 653 C CA . ASP A 1 80 ? -6.418 20.141 11.477 1 93.12 80 ASP A CA 1
ATOM 654 C C . ASP A 1 80 ? -6.816 19.984 10.008 1 93.12 80 ASP A C 1
ATOM 656 O O . ASP A 1 80 ? -7.473 20.875 9.445 1 93.12 80 ASP A O 1
ATOM 660 N N . LEU A 1 81 ? -6.441 18.938 9.383 1 91.75 81 LEU A N 1
ATOM 661 C CA . LEU A 1 81 ? -6.754 18.656 7.988 1 91.75 81 LEU A CA 1
ATOM 662 C C . LEU A 1 81 ? -8.172 18.109 7.844 1 91.75 81 LEU A C 1
ATOM 664 O O . LEU A 1 81 ? -8.656 17.922 6.727 1 91.75 81 LEU A O 1
ATOM 668 N N . GLY A 1 82 ? -8.789 17.75 8.977 1 92.56 82 GLY A N 1
ATOM 669 C CA . GLY A 1 82 ? -10.172 17.297 8.945 1 92.56 82 GLY A CA 1
ATOM 670 C C . GLY A 1 82 ? -10.312 15.789 9.125 1 92.56 82 GLY A C 1
ATOM 671 O O . GLY A 1 82 ? -11.383 15.234 8.898 1 92.56 82 GLY A O 1
ATOM 672 N N . TYR A 1 83 ? -9.227 15.211 9.492 1 94.06 83 TYR A N 1
ATOM 673 C CA . TYR A 1 83 ? -9.266 13.758 9.641 1 94.06 83 TYR A CA 1
ATOM 674 C C . TYR A 1 83 ? -9.164 13.359 11.109 1 94.06 83 TYR A C 1
ATOM 676 O O . TYR A 1 83 ? -8.188 13.688 11.781 1 94.06 83 TYR A O 1
ATOM 684 N N . SER A 1 84 ? -10.172 12.758 11.578 1 93 84 SER A N 1
ATOM 685 C CA . SER A 1 84 ? -10.195 12.242 12.945 1 93 84 SER A CA 1
ATOM 686 C C . SER A 1 84 ? -9.914 10.75 12.977 1 93 84 SER A C 1
ATOM 688 O O . SER A 1 84 ? -10.805 9.938 12.711 1 93 84 SER A O 1
ATOM 690 N N . VAL A 1 85 ? -8.688 10.391 13.258 1 94.5 85 VAL A N 1
ATOM 691 C CA . VAL A 1 85 ? -8.32 8.977 13.312 1 94.5 85 VAL A CA 1
ATOM 692 C C . VAL A 1 85 ? -8.227 8.523 14.766 1 94.5 85 VAL A C 1
ATOM 694 O O . VAL A 1 85 ? -7.891 9.312 15.648 1 94.5 85 VAL A O 1
ATOM 697 N N . SER A 1 86 ? -8.57 7.297 15.039 1 96.12 86 SER A N 1
ATOM 698 C CA . SER A 1 86 ? -8.469 6.727 16.375 1 96.12 86 SER A CA 1
ATOM 699 C C . SER A 1 86 ? -7.012 6.57 16.812 1 96.12 86 SER A C 1
ATOM 701 O O . SER A 1 86 ? -6.109 6.574 15.969 1 96.12 86 SER A O 1
ATOM 703 N N . PRO A 1 87 ? -6.777 6.406 18.062 1 95.75 87 PRO A N 1
ATOM 704 C CA . PRO A 1 87 ? -5.418 6.172 18.562 1 95.75 87 PRO A CA 1
ATOM 705 C C . PRO A 1 87 ? -4.773 4.934 17.938 1 95.75 87 PRO A C 1
ATOM 707 O O . PRO A 1 87 ? -3.572 4.938 17.656 1 95.75 87 PRO A O 1
ATOM 710 N N . THR A 1 88 ? -5.582 3.906 17.75 1 94.5 88 THR A N 1
ATOM 711 C CA . THR A 1 88 ? -5.059 2.678 17.156 1 94.5 88 THR A CA 1
ATOM 712 C C . THR A 1 88 ? -4.594 2.916 15.727 1 94.5 88 THR A C 1
ATOM 714 O O . THR A 1 88 ? -3.51 2.479 15.336 1 94.5 88 THR A O 1
ATOM 717 N N . VAL A 1 89 ? -5.375 3.615 14.953 1 94.25 89 VAL A N 1
ATOM 718 C CA . VAL A 1 89 ? -5.008 3.951 13.578 1 94.25 89 VAL A CA 1
ATOM 719 C C . VAL A 1 89 ? -3.783 4.863 13.578 1 94.25 89 VAL A C 1
ATOM 721 O O . VAL A 1 89 ? -2.869 4.691 12.773 1 94.25 89 VAL A O 1
ATOM 724 N N . LEU A 1 90 ? -3.74 5.793 14.516 1 94.81 90 LEU A N 1
ATOM 725 C CA . LEU A 1 90 ? -2.617 6.715 14.625 1 94.81 90 LEU A CA 1
ATOM 726 C C . LEU A 1 90 ? -1.317 5.965 14.891 1 94.81 90 LEU A C 1
ATOM 728 O O . LEU A 1 90 ? -0.297 6.234 14.258 1 94.81 90 LEU A O 1
ATOM 732 N N . ASP A 1 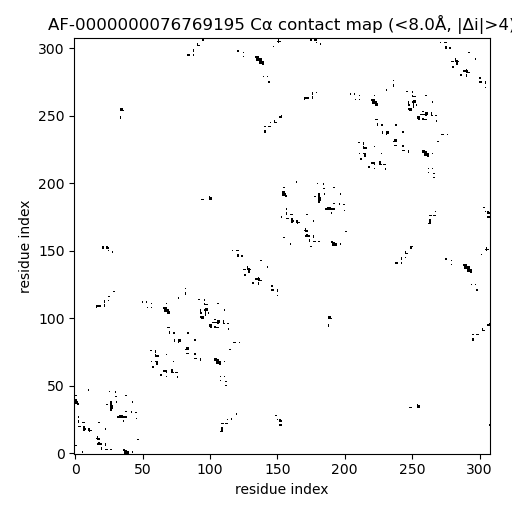91 ? -1.366 5.062 15.766 1 91.44 91 ASP A N 1
ATOM 733 C CA . ASP A 1 91 ? -0.187 4.266 16.094 1 91.44 91 ASP A CA 1
ATOM 734 C C . ASP A 1 91 ? 0.313 3.494 14.875 1 91.44 91 ASP A C 1
ATOM 736 O O . ASP A 1 91 ? 1.521 3.396 14.648 1 91.44 91 ASP A O 1
ATOM 740 N N . LEU A 1 92 ? -0.605 2.982 14.148 1 88.25 92 LEU A N 1
ATOM 741 C CA . LEU A 1 92 ? -0.25 2.248 12.945 1 88.25 92 LEU A CA 1
ATOM 742 C C . LEU A 1 92 ? 0.385 3.172 11.906 1 88.25 92 LEU A C 1
ATOM 744 O O . LEU A 1 92 ? 1.37 2.807 11.266 1 88.25 92 LEU A O 1
ATOM 748 N N . LEU A 1 93 ? -0.173 4.348 11.758 1 91.62 93 LEU A N 1
ATOM 749 C CA . LEU A 1 93 ? 0.375 5.324 10.828 1 91.62 93 LEU A CA 1
ATOM 750 C C . LEU A 1 93 ? 1.803 5.699 11.211 1 91.62 93 LEU A C 1
ATOM 752 O O . LEU A 1 93 ? 2.699 5.695 10.359 1 91.62 93 LEU A O 1
ATOM 756 N N . VAL A 1 94 ? 2.008 5.992 12.445 1 91.38 94 VAL A N 1
ATOM 757 C CA . VAL A 1 94 ? 3.332 6.387 12.914 1 91.38 94 VAL A CA 1
ATOM 758 C C . VAL A 1 94 ? 4.324 5.25 12.688 1 91.38 94 VAL A C 1
ATOM 760 O O . VAL A 1 94 ? 5.438 5.473 12.203 1 91.38 94 VAL A O 1
ATOM 763 N N . SER A 1 95 ? 3.877 4.094 13.023 1 85.5 95 SER A N 1
ATOM 764 C CA . SER A 1 95 ? 4.746 2.932 12.852 1 85.5 95 SER A CA 1
ATOM 765 C C . SER A 1 95 ? 5.082 2.707 11.383 1 85.5 95 SER A C 1
ATOM 767 O O . SER A 1 95 ? 6.227 2.393 11.039 1 85.5 95 SER A O 1
ATOM 769 N N . LYS A 1 96 ? 4.199 2.883 10.516 1 83.94 96 LYS A N 1
ATOM 770 C CA . LYS A 1 96 ? 4.359 2.613 9.086 1 83.94 96 LYS A CA 1
ATOM 771 C C . LYS A 1 96 ? 5.223 3.682 8.422 1 83.94 96 LYS A C 1
ATOM 773 O O . LYS A 1 96 ? 6.031 3.375 7.539 1 83.94 96 LYS A O 1
ATOM 778 N N . PHE A 1 97 ? 5.031 4.824 8.789 1 87.81 97 PHE A N 1
ATOM 779 C CA . PHE A 1 97 ? 5.656 5.914 8.055 1 87.81 97 PHE A CA 1
ATOM 780 C C . PHE A 1 97 ? 6.918 6.395 8.758 1 87.81 97 PHE A C 1
ATOM 782 O O . PHE A 1 97 ? 7.602 7.301 8.281 1 87.81 97 PHE A O 1
ATOM 789 N N . ASP A 1 98 ? 7.152 5.738 9.914 1 85 98 ASP A N 1
ATOM 790 C CA . ASP A 1 98 ? 8.461 5.926 10.539 1 85 98 ASP A CA 1
ATOM 791 C C . ASP A 1 98 ? 9.547 5.188 9.766 1 85 98 ASP A C 1
ATOM 793 O O . ASP A 1 98 ? 9.578 3.957 9.75 1 85 98 ASP A O 1
ATOM 797 N N . LYS A 1 99 ? 10.453 5.828 9.148 1 75.5 99 LYS A N 1
ATOM 798 C CA . LYS A 1 99 ? 11.5 5.27 8.289 1 75.5 99 LYS A CA 1
ATOM 799 C C . LYS A 1 99 ? 12.508 4.465 9.102 1 75.5 99 LYS A C 1
ATOM 801 O O . LYS A 1 99 ? 13.242 3.646 8.547 1 75.5 99 LYS A O 1
ATOM 806 N N . THR A 1 100 ? 12.508 4.746 10.352 1 74.75 100 THR A N 1
ATOM 807 C CA . THR A 1 100 ? 13.492 4.066 11.188 1 74.75 100 THR A CA 1
ATOM 808 C C . THR A 1 100 ? 12.961 2.717 11.664 1 74.75 100 THR A C 1
ATOM 810 O O . THR A 1 100 ? 13.547 2.082 12.539 1 74.75 100 THR A O 1
ATOM 813 N N . GLY A 1 101 ? 11.844 2.293 11.078 1 66.75 101 GLY A N 1
ATOM 814 C CA . GLY A 1 101 ? 11.273 1.015 11.469 1 66.75 101 GLY A CA 1
ATOM 815 C C . GLY A 1 101 ? 10.664 1.029 12.859 1 66.75 101 GLY A C 1
ATOM 816 O O . GLY A 1 101 ? 10.711 0.025 13.57 1 66.75 101 GLY A O 1
ATOM 817 N N . GLY A 1 102 ? 10.289 2.143 13.289 1 66.69 102 GLY A N 1
ATOM 818 C CA . GLY A 1 102 ? 9.625 2.244 14.586 1 66.69 102 GLY A CA 1
ATOM 819 C C . GLY A 1 102 ? 10.539 2.746 15.688 1 66.69 102 GLY A C 1
ATOM 820 O O . GLY A 1 102 ? 10.094 3.016 16.797 1 66.69 102 GLY A O 1
ATOM 821 N N . LYS A 1 103 ? 11.852 2.977 15.367 1 73.19 103 LYS A N 1
ATOM 822 C CA . LYS A 1 103 ? 12.805 3.363 16.406 1 73.19 103 LYS A CA 1
ATOM 823 C C . LYS A 1 103 ? 12.562 4.797 16.875 1 73.19 103 LYS A C 1
ATOM 825 O O . LYS A 1 103 ? 12.586 5.078 18.062 1 73.19 103 LYS A O 1
ATOM 830 N N . ASN A 1 104 ? 12.289 5.711 16.016 1 78.06 104 ASN A N 1
ATOM 831 C CA . ASN A 1 104 ? 12.141 7.121 16.359 1 78.06 104 ASN A CA 1
ATOM 832 C C . ASN A 1 104 ? 10.703 7.457 16.734 1 78.06 104 ASN A C 1
ATOM 834 O O . ASN A 1 104 ? 10.453 8.445 17.422 1 78.06 104 ASN A O 1
ATOM 838 N N . LYS A 1 105 ? 9.742 6.609 16.281 1 82.12 105 LYS A N 1
ATOM 839 C CA . LYS A 1 105 ? 8.32 6.836 16.484 1 82.12 105 LYS A CA 1
ATOM 840 C C . LYS A 1 105 ? 7.914 8.234 16.031 1 82.12 105 LYS A C 1
ATOM 842 O O . LYS A 1 105 ? 7.172 8.93 16.719 1 82.12 105 LYS A O 1
ATOM 847 N N . ALA A 1 106 ? 8.578 8.781 15.031 1 88.56 106 ALA A N 1
ATOM 848 C CA . ALA A 1 106 ? 8.305 10.078 14.414 1 88.56 106 ALA A CA 1
ATOM 849 C C . ALA A 1 106 ? 8.414 10 12.898 1 88.56 106 ALA A C 1
ATOM 851 O O . ALA A 1 106 ? 9.047 9.078 12.367 1 88.56 106 ALA A O 1
ATOM 852 N N . VAL A 1 107 ? 7.723 10.93 12.25 1 91.38 107 VAL A N 1
ATOM 853 C CA . VAL A 1 107 ? 7.621 10.891 10.797 1 91.38 107 VAL A CA 1
ATOM 854 C C . VAL A 1 107 ? 8.289 12.133 10.195 1 91.38 107 VAL A C 1
ATOM 856 O O . VAL A 1 107 ? 8 13.258 10.602 1 91.38 107 VAL A O 1
ATOM 859 N N . GLU A 1 108 ? 9.211 11.93 9.289 1 90.81 108 GLU A N 1
ATOM 860 C CA . GLU A 1 108 ? 9.852 13.031 8.578 1 90.81 108 GLU A CA 1
ATOM 861 C C . GLU A 1 108 ? 8.906 13.648 7.547 1 90.81 108 GLU A C 1
ATOM 863 O O . GLU A 1 108 ? 7.82 13.117 7.301 1 90.81 108 GLU A O 1
ATOM 868 N N . TYR A 1 109 ? 9.336 14.688 6.977 1 89.19 109 TYR A N 1
ATOM 869 C CA . TYR A 1 109 ? 8.469 15.516 6.148 1 89.19 109 TYR A CA 1
ATOM 870 C C . TYR A 1 109 ? 7.902 14.711 4.984 1 89.19 109 TYR A C 1
ATOM 872 O O . TYR A 1 109 ? 6.684 14.664 4.793 1 89.19 109 TYR A O 1
ATOM 880 N N . ASP A 1 110 ? 8.742 14.102 4.16 1 87.88 110 ASP A N 1
ATOM 881 C CA . ASP A 1 110 ? 8.25 13.367 2.992 1 87.88 110 ASP A CA 1
ATOM 882 C C . ASP A 1 110 ? 7.285 12.266 3.4 1 87.88 110 ASP A C 1
ATOM 884 O O . ASP A 1 110 ? 6.258 12.062 2.75 1 87.88 110 ASP A O 1
ATOM 888 N N . ASN A 1 111 ? 7.645 11.57 4.531 1 89.44 111 ASN A N 1
ATOM 889 C CA . ASN A 1 111 ? 6.766 10.516 5.035 1 89.44 111 ASN A CA 1
ATOM 890 C C . ASN A 1 111 ? 5.461 11.094 5.582 1 89.44 111 ASN A C 1
ATOM 892 O O . ASN A 1 111 ? 4.418 10.438 5.523 1 89.44 111 ASN A O 1
ATOM 896 N N . PHE A 1 112 ? 5.602 12.305 6.125 1 92.5 112 PHE A N 1
ATOM 897 C CA . PHE A 1 112 ? 4.402 13 6.578 1 92.5 112 PHE A CA 1
ATOM 898 C C . PHE A 1 112 ? 3.459 13.266 5.41 1 92.5 112 PHE A C 1
ATOM 900 O O . PHE A 1 112 ? 2.25 13.047 5.523 1 92.5 112 PHE A O 1
ATOM 907 N N . ILE A 1 113 ? 3.986 13.711 4.344 1 90.38 113 ILE A N 1
ATOM 908 C CA . ILE A 1 113 ? 3.191 13.977 3.148 1 90.38 113 ILE A CA 1
ATOM 909 C C . ILE A 1 113 ? 2.521 12.688 2.68 1 90.38 113 ILE A C 1
ATOM 911 O O . ILE A 1 113 ? 1.322 12.672 2.396 1 90.38 113 ILE A O 1
ATOM 915 N N . GLU A 1 114 ? 3.318 11.688 2.594 1 89.25 114 GLU A N 1
ATOM 916 C CA . GLU A 1 114 ? 2.787 10.391 2.184 1 89.25 114 GLU A CA 1
ATOM 917 C C . GLU A 1 114 ? 1.66 9.938 3.107 1 89.25 114 GLU A C 1
ATOM 919 O O . GLU A 1 114 ? 0.628 9.453 2.645 1 89.25 114 GLU A O 1
ATOM 924 N N . CYS A 1 115 ? 1.926 10.102 4.352 1 91.62 115 CYS A N 1
ATOM 925 C CA . CYS A 1 115 ? 0.939 9.727 5.355 1 91.62 115 CYS A CA 1
ATOM 926 C C . CYS A 1 115 ? -0.363 10.492 5.156 1 91.62 115 CYS A C 1
ATOM 928 O O . CYS A 1 115 ? -1.438 9.898 5.098 1 91.62 115 CYS A O 1
ATOM 930 N N . CYS A 1 116 ? -0.269 11.789 5.059 1 92 116 CYS A N 1
ATOM 931 C CA . CYS A 1 116 ? -1.445 12.641 4.906 1 92 116 CYS A CA 1
ATOM 932 C C . CYS A 1 116 ? -2.189 12.312 3.617 1 92 116 CYS A C 1
ATOM 934 O O . CYS A 1 116 ? -3.42 12.25 3.605 1 92 116 CYS A O 1
ATOM 936 N N . LEU A 1 117 ? -1.492 12.109 2.561 1 89.19 117 LEU A N 1
ATOM 937 C CA . LEU A 1 117 ? -2.098 11.781 1.275 1 89.19 117 LEU A CA 1
ATOM 938 C C . LEU A 1 117 ? -2.818 10.438 1.344 1 89.19 117 LEU A C 1
ATOM 940 O O . LEU A 1 117 ? -3.887 10.273 0.752 1 89.19 117 LEU A O 1
ATOM 944 N N . THR A 1 118 ? -2.221 9.5 2.01 1 90.38 118 THR A N 1
ATOM 945 C CA . THR A 1 118 ? -2.83 8.188 2.191 1 90.38 118 THR A CA 1
ATOM 946 C C . THR A 1 118 ? -4.129 8.305 2.986 1 90.38 118 THR A C 1
ATOM 948 O O . THR A 1 118 ? -5.164 7.773 2.572 1 90.38 118 THR A O 1
ATOM 951 N N . VAL A 1 119 ? -4.043 9 4.07 1 93.19 119 VAL A N 1
ATOM 952 C CA . VAL A 1 119 ? -5.219 9.172 4.914 1 93.19 119 VAL A CA 1
ATOM 953 C C . VAL A 1 119 ? -6.309 9.906 4.141 1 93.19 119 VAL A C 1
ATOM 955 O O . VAL A 1 119 ? -7.469 9.492 4.137 1 93.19 119 VAL A O 1
ATOM 958 N N . LYS A 1 120 ? -5.949 10.953 3.541 1 91.44 120 LYS A N 1
ATOM 959 C CA . LYS A 1 120 ? -6.902 11.711 2.736 1 91.44 120 LYS A CA 1
ATOM 960 C C . LYS A 1 120 ? -7.539 10.836 1.66 1 91.44 120 LYS A C 1
ATOM 962 O O . LYS A 1 120 ? -8.758 10.812 1.516 1 91.44 120 LYS A O 1
ATOM 967 N N . GLY A 1 121 ? -6.746 10.172 0.883 1 89.38 121 GLY A N 1
ATOM 968 C CA . GLY A 1 121 ? -7.238 9.336 -0.199 1 89.38 121 GLY A CA 1
ATOM 969 C C . GLY A 1 121 ? -8.188 8.25 0.271 1 89.38 121 GLY A C 1
ATOM 970 O O . GLY A 1 121 ? -9.273 8.078 -0.289 1 89.38 121 GLY A O 1
ATOM 971 N N . LEU A 1 122 ? -7.797 7.52 1.306 1 91.88 122 LEU A N 1
ATOM 972 C CA . LEU A 1 122 ? -8.625 6.441 1.837 1 91.88 122 LEU A CA 1
ATOM 973 C C . LEU A 1 122 ? -9.922 6.992 2.424 1 91.88 122 LEU A C 1
ATOM 975 O O . LEU A 1 122 ? -10.992 6.402 2.242 1 91.88 122 LEU A O 1
ATOM 979 N N . THR A 1 123 ? -9.82 8.094 3.133 1 94.12 123 THR A N 1
ATOM 980 C CA . THR A 1 123 ? -11 8.719 3.723 1 94.12 123 THR A CA 1
ATOM 981 C C . THR A 1 123 ? -11.984 9.148 2.639 1 94.12 123 THR A C 1
ATOM 983 O O . THR A 1 123 ? -13.188 8.938 2.768 1 94.12 123 THR A O 1
ATOM 986 N N . GLU A 1 124 ? -11.461 9.75 1.609 1 91.56 124 GLU A N 1
ATOM 987 C CA . GLU A 1 124 ? -12.328 10.18 0.52 1 91.56 124 GLU A CA 1
ATOM 988 C C . GLU A 1 124 ? -13.023 8.992 -0.142 1 91.56 124 GLU A C 1
ATOM 990 O O . GLU A 1 124 ? -14.211 9.055 -0.447 1 91.56 124 GLU A O 1
ATOM 995 N N . LYS A 1 125 ? -12.281 7.957 -0.377 1 91.25 125 LYS A N 1
ATOM 996 C CA . LYS A 1 125 ? -12.867 6.758 -0.971 1 91.25 125 LYS A CA 1
ATOM 997 C C . LYS A 1 125 ? -13.922 6.145 -0.048 1 91.25 125 LYS A C 1
ATOM 999 O O . LYS A 1 125 ? -14.953 5.66 -0.51 1 91.25 125 LYS A O 1
ATOM 1004 N N . PHE A 1 126 ? -13.641 6.133 1.232 1 94.81 126 PHE A N 1
ATOM 1005 C CA . PHE A 1 126 ? -14.594 5.648 2.219 1 94.81 126 PHE A CA 1
ATOM 1006 C C . PHE A 1 126 ? -15.867 6.488 2.191 1 94.81 126 PHE A C 1
ATOM 1008 O O . PHE A 1 126 ? -16.969 5.945 2.172 1 94.81 126 PHE A O 1
ATOM 1015 N N . LYS A 1 127 ? -15.711 7.758 2.15 1 94.38 127 LYS A N 1
ATOM 1016 C CA . LYS A 1 127 ? -16.844 8.68 2.158 1 94.38 127 LYS A CA 1
ATOM 1017 C C . LYS A 1 127 ? -17.703 8.516 0.907 1 94.38 127 LYS A C 1
ATOM 1019 O O . LYS A 1 127 ? -18.922 8.688 0.956 1 94.38 127 LYS A O 1
ATOM 1024 N N . GLU A 1 128 ? -17.062 8.203 -0.205 1 94 128 GLU A N 1
ATOM 1025 C CA . GLU A 1 128 ? -17.812 7.949 -1.438 1 94 128 GLU A CA 1
ATOM 1026 C C . GLU A 1 128 ? -18.797 6.805 -1.258 1 94 128 GLU A C 1
ATOM 1028 O O . GLU A 1 128 ? -19.844 6.781 -1.908 1 94 128 GLU A O 1
ATOM 1033 N N . LYS A 1 129 ? -18.469 5.898 -0.354 1 94.19 129 LYS A N 1
ATOM 1034 C CA . LYS A 1 129 ? -19.312 4.73 -0.138 1 94.19 129 LYS A CA 1
ATOM 1035 C C . LYS A 1 129 ? -20.234 4.926 1.067 1 94.19 129 LYS A C 1
ATOM 1037 O O . LYS A 1 129 ? -21.203 4.188 1.243 1 94.19 129 LYS A O 1
ATOM 1042 N N . ASP A 1 130 ? -19.812 5.871 1.874 1 94 130 ASP A N 1
ATOM 1043 C CA . ASP A 1 130 ? -20.656 6.227 3.021 1 94 130 ASP A CA 1
ATOM 1044 C C . ASP A 1 130 ? -21.562 7.398 2.691 1 94 130 ASP A C 1
ATOM 1046 O O . ASP A 1 130 ? -21.484 8.453 3.318 1 94 130 ASP A O 1
ATOM 1050 N N . THR A 1 131 ? -22.516 7.117 1.862 1 88.94 131 THR A N 1
ATOM 1051 C CA . THR A 1 131 ? -23.344 8.195 1.338 1 88.94 131 THR A CA 1
ATOM 1052 C C . THR A 1 131 ? -24.281 8.742 2.424 1 88.94 131 THR A C 1
ATOM 1054 O O . THR A 1 131 ? -24.703 9.891 2.357 1 88.94 131 THR A O 1
ATOM 1057 N N . ALA A 1 132 ? -24.547 7.984 3.451 1 90.38 132 ALA A N 1
ATOM 1058 C CA . ALA A 1 132 ? -25.438 8.414 4.523 1 90.38 132 ALA A CA 1
ATOM 1059 C C . ALA A 1 132 ? -24.672 9.102 5.645 1 90.38 132 ALA A C 1
ATOM 1061 O O . ALA A 1 132 ? -25.25 9.508 6.652 1 90.38 132 ALA A O 1
ATOM 1062 N N . TYR A 1 133 ? -23.359 9.203 5.438 1 89.5 133 TYR A N 1
ATOM 1063 C CA . TYR A 1 133 ? -22.5 9.812 6.445 1 89.5 133 TYR A CA 1
ATOM 1064 C C . TYR A 1 133 ? -22.734 9.195 7.816 1 89.5 133 TYR A C 1
ATOM 1066 O O . TYR A 1 133 ? -22.875 9.906 8.812 1 89.5 133 TYR A O 1
ATOM 1074 N N . SER A 1 134 ? -22.906 7.895 7.895 1 91.06 134 SER A N 1
ATOM 1075 C CA . SER A 1 134 ? -23.188 7.133 9.109 1 91.06 134 SER A CA 1
ATOM 1076 C C . SER A 1 134 ? -21.906 6.711 9.805 1 91.06 134 SER A C 1
ATOM 1078 O O . SER A 1 134 ? -21.922 6.285 10.961 1 91.06 134 SER A O 1
ATOM 1080 N N . GLY A 1 135 ? -20.781 6.793 9.102 1 92.5 135 GLY A N 1
ATOM 1081 C CA . GLY A 1 135 ? -19.531 6.254 9.617 1 92.5 135 GLY A CA 1
ATOM 1082 C C . GLY A 1 135 ? -19.297 4.809 9.219 1 92.5 135 GLY A C 1
ATOM 1083 O O . GLY A 1 135 ? -18.281 4.219 9.57 1 92.5 135 GLY A O 1
ATOM 1084 N N . TYR A 1 136 ? -20.328 4.281 8.492 1 95.5 136 TYR A N 1
ATOM 1085 C CA . TYR A 1 136 ? -20.219 2.928 7.965 1 95.5 136 TYR A CA 1
ATOM 1086 C C . TYR A 1 136 ? -20.359 2.918 6.449 1 95.5 136 TYR A C 1
ATOM 1088 O O . TYR A 1 136 ? -21.141 3.693 5.891 1 95.5 136 TYR A O 1
ATOM 1096 N N . ALA A 1 137 ? -19.562 2.189 5.785 1 95.81 137 ALA A N 1
ATOM 1097 C CA . ALA A 1 137 ? -19.625 2.053 4.332 1 95.81 137 ALA A CA 1
ATOM 1098 C C . ALA A 1 137 ? -19.703 0.584 3.924 1 95.81 137 ALA A C 1
ATOM 1100 O O . ALA A 1 137 ? -19.031 -0.268 4.52 1 95.81 137 ALA A O 1
ATOM 1101 N N . THR A 1 138 ? -20.484 0.339 2.971 1 95.31 138 THR A N 1
ATOM 1102 C CA . THR A 1 138 ? -20.625 -1.013 2.439 1 95.31 138 THR A CA 1
ATOM 1103 C C . THR A 1 138 ? -19.906 -1.145 1.099 1 95.31 138 THR A C 1
ATOM 1105 O O . THR A 1 138 ? -20.078 -0.306 0.212 1 95.31 138 THR A O 1
ATOM 1108 N N . PHE A 1 139 ? -19.094 -2.131 1.006 1 96.31 139 PHE A N 1
ATOM 1109 C CA . PHE A 1 139 ? -18.328 -2.389 -0.205 1 96.31 139 PHE A CA 1
ATOM 1110 C C . PHE A 1 139 ? -18.656 -3.766 -0.771 1 96.31 139 PHE A C 1
ATOM 1112 O O . PHE A 1 139 ? -18.719 -4.75 -0.031 1 96.31 139 PHE A O 1
ATOM 1119 N N . GLY A 1 140 ? -18.969 -3.787 -2.078 1 96.44 140 GLY A N 1
ATOM 1120 C CA . GLY A 1 140 ? -18.766 -5.059 -2.752 1 96.44 140 GLY A CA 1
ATOM 1121 C C . GLY A 1 140 ? -17.297 -5.422 -2.906 1 96.44 140 GLY A C 1
ATOM 1122 O O . GLY A 1 140 ? -16.422 -4.551 -2.852 1 96.44 140 GLY A O 1
ATOM 1123 N N . TYR A 1 141 ? -17.109 -6.68 -3.098 1 95.31 141 TYR A N 1
ATOM 1124 C CA . TYR A 1 141 ? -15.734 -7.152 -3.156 1 95.31 141 TYR A CA 1
ATOM 1125 C C . TYR A 1 141 ? -14.938 -6.383 -4.203 1 95.31 141 TYR A C 1
ATOM 1127 O O . TYR A 1 141 ? -13.844 -5.891 -3.92 1 95.31 141 TYR A O 1
ATOM 1135 N N . GLU A 1 142 ? -15.461 -6.25 -5.367 1 95.62 142 GLU A N 1
ATOM 1136 C CA . GLU A 1 142 ? -14.758 -5.535 -6.434 1 95.62 142 GLU A CA 1
ATOM 1137 C C . GLU A 1 142 ? -14.523 -4.074 -6.055 1 95.62 142 GLU A C 1
ATOM 1139 O O . GLU A 1 142 ? -13.422 -3.551 -6.227 1 95.62 142 GLU A O 1
ATOM 1144 N N . ALA A 1 143 ? -15.531 -3.471 -5.547 1 95.06 143 ALA A N 1
ATOM 1145 C CA . ALA A 1 143 ? -15.414 -2.068 -5.152 1 95.06 143 ALA A CA 1
ATOM 1146 C C . ALA A 1 143 ? -14.359 -1.893 -4.062 1 95.06 143 ALA A C 1
ATOM 1148 O O . ALA A 1 143 ? -13.594 -0.93 -4.082 1 95.06 143 ALA A O 1
ATOM 1149 N N . PHE A 1 144 ? -14.398 -2.854 -3.176 1 95.75 144 PHE A N 1
ATOM 1150 C CA . PHE A 1 144 ? -13.414 -2.842 -2.104 1 95.75 144 PHE A CA 1
ATOM 1151 C C . PHE A 1 144 ? -12 -2.92 -2.67 1 95.75 144 PHE A C 1
ATOM 1153 O O . PHE A 1 144 ? -11.148 -2.094 -2.338 1 95.75 144 PHE A O 1
ATOM 1160 N N . MET A 1 145 ? -11.734 -3.791 -3.584 1 94.25 145 MET A N 1
ATOM 1161 C CA . MET A 1 145 ? -10.414 -3.965 -4.191 1 94.25 145 MET A CA 1
ATOM 1162 C C . MET A 1 145 ? -10.008 -2.719 -4.969 1 94.25 145 MET A C 1
ATOM 1164 O O . MET A 1 145 ? -8.875 -2.242 -4.832 1 94.25 145 MET A O 1
ATOM 1168 N N . LEU A 1 146 ? -10.891 -2.162 -5.691 1 91.69 146 LEU A N 1
ATOM 1169 C CA . LEU A 1 146 ? -10.609 -1.004 -6.531 1 91.69 146 LEU A CA 1
ATOM 1170 C C . LEU A 1 146 ? -10.344 0.233 -5.68 1 91.69 146 LEU A C 1
ATOM 1172 O O . LEU A 1 146 ? -9.609 1.135 -6.098 1 91.69 146 LEU A O 1
ATOM 1176 N N . THR A 1 147 ? -10.945 0.236 -4.516 1 89.88 147 THR A N 1
ATOM 1177 C CA . THR A 1 147 ? -10.758 1.348 -3.59 1 89.88 147 THR A CA 1
ATOM 1178 C C . THR A 1 147 ? -9.367 1.29 -2.953 1 89.88 147 THR A C 1
ATOM 1180 O O . THR A 1 147 ? -8.719 2.322 -2.77 1 89.88 147 THR A O 1
ATOM 1183 N N . VAL A 1 148 ? -8.859 0.142 -2.65 1 90.5 148 VAL A N 1
ATOM 1184 C CA . VAL A 1 148 ? -7.672 -0.039 -1.821 1 90.5 148 VAL A CA 1
ATOM 1185 C C . VAL A 1 148 ? -6.434 -0.131 -2.709 1 90.5 148 VAL A C 1
ATOM 1187 O O . VAL A 1 148 ? -5.402 0.477 -2.41 1 90.5 148 VAL A O 1
ATOM 1190 N N . LEU A 1 149 ? -6.488 -0.763 -3.836 1 88.81 149 LEU A N 1
ATOM 1191 C CA . LEU A 1 149 ? -5.344 -1.162 -4.645 1 88.81 149 LEU A CA 1
ATOM 1192 C C . LEU A 1 149 ? -4.574 0.059 -5.141 1 88.81 149 LEU A C 1
ATOM 1194 O O . LEU A 1 149 ? -3.342 0.055 -5.164 1 88.81 149 LEU A O 1
ATOM 1198 N N . PRO A 1 150 ? -5.285 1.089 -5.469 1 81.38 150 PRO A N 1
ATOM 1199 C CA . PRO A 1 150 ? -4.543 2.252 -5.965 1 81.38 150 PRO A CA 1
ATOM 1200 C C . PRO A 1 150 ? -3.576 2.818 -4.926 1 81.38 150 PRO A C 1
ATOM 1202 O O . PRO A 1 150 ? -2.582 3.455 -5.285 1 81.38 150 PRO A O 1
ATOM 1205 N N . PHE A 1 151 ? -3.812 2.578 -3.678 1 80.56 151 PHE A N 1
ATOM 1206 C CA . PHE A 1 151 ? -2.984 3.135 -2.613 1 80.56 151 PHE A CA 1
ATOM 1207 C C . PHE A 1 151 ? -1.809 2.215 -2.307 1 80.56 151 PHE A C 1
ATOM 1209 O O . PHE A 1 151 ? -0.888 2.598 -1.581 1 80.56 151 PHE A O 1
ATOM 1216 N N . LEU A 1 152 ? -1.933 0.962 -2.768 1 76.56 152 LEU A N 1
ATOM 1217 C CA . LEU A 1 152 ? -0.826 0.034 -2.555 1 76.56 152 LEU A CA 1
ATOM 1218 C C . LEU A 1 152 ? 0.353 0.379 -3.459 1 76.56 152 LEU A C 1
ATOM 1220 O O . LEU A 1 152 ? 1.312 -0.39 -3.555 1 76.56 152 LEU A O 1
ATOM 1224 N N . ILE A 1 153 ? 0.613 1.607 -3.658 1 58.75 153 ILE A N 1
ATOM 1225 C CA . ILE A 1 153 ? 1.578 2.141 -4.613 1 58.75 153 ILE A CA 1
ATOM 1226 C C . ILE A 1 153 ? 2.986 1.693 -4.227 1 58.75 153 ILE A C 1
ATOM 1228 O O . ILE A 1 153 ? 3.383 1.807 -3.066 1 58.75 153 ILE A O 1
ATOM 1232 N N . ALA A 1 154 ? 3.367 0.749 -5.18 1 51.34 154 ALA A N 1
ATOM 1233 C CA . ALA A 1 154 ? 4.773 0.36 -5.258 1 51.34 154 ALA A CA 1
ATOM 1234 C C . ALA A 1 154 ? 5.645 1.543 -5.664 1 51.34 154 ALA A C 1
ATOM 1236 O O . ALA A 1 154 ? 5.184 2.455 -6.355 1 51.34 154 ALA A O 1
ATOM 1237 N N . MET B 1 1 ? 18.031 -13.367 14.516 1 87.75 1 MET B N 1
ATOM 1238 C CA . MET B 1 1 ? 17.062 -12.5 13.852 1 87.75 1 MET B CA 1
ATOM 1239 C C . MET B 1 1 ? 17.562 -12.086 12.469 1 87.75 1 MET B C 1
ATOM 1241 O O . MET B 1 1 ? 18.766 -12.023 12.227 1 87.75 1 MET B O 1
ATOM 1245 N N . ILE B 1 2 ? 16.75 -12.203 11.609 1 91 2 ILE B N 1
ATOM 1246 C CA . ILE B 1 2 ? 17.047 -11.852 10.227 1 91 2 ILE B CA 1
ATOM 1247 C C . ILE B 1 2 ? 16.359 -10.531 9.875 1 91 2 ILE B C 1
ATOM 1249 O O . ILE B 1 2 ? 15.156 -10.367 10.102 1 91 2 ILE B O 1
ATOM 1253 N N . ASP B 1 3 ? 17.141 -9.578 9.398 1 91.88 3 ASP B N 1
ATOM 1254 C CA . ASP B 1 3 ? 16.531 -8.297 9.023 1 91.88 3 ASP B CA 1
ATOM 1255 C C . ASP B 1 3 ? 16.125 -8.297 7.555 1 91.88 3 ASP B C 1
ATOM 1257 O O . ASP B 1 3 ? 16.297 -9.297 6.852 1 91.88 3 ASP B O 1
ATOM 1261 N N . ASP B 1 4 ? 15.531 -7.219 7.133 1 89.75 4 ASP B N 1
ATOM 1262 C CA . ASP B 1 4 ? 14.938 -7.152 5.801 1 89.75 4 ASP B CA 1
ATOM 1263 C C . ASP B 1 4 ? 16 -7.32 4.715 1 89.75 4 ASP B C 1
ATOM 1265 O O . ASP B 1 4 ? 15.789 -8.055 3.75 1 89.75 4 ASP B O 1
ATOM 1269 N N . LYS B 1 5 ? 17.219 -6.73 4.91 1 91.25 5 LYS B N 1
ATOM 1270 C CA . LYS B 1 5 ? 18.266 -6.855 3.902 1 91.25 5 LYS B CA 1
ATOM 1271 C C . LYS B 1 5 ? 18.812 -8.281 3.848 1 91.25 5 LYS B C 1
ATOM 1273 O O . LYS B 1 5 ? 19.094 -8.797 2.768 1 91.25 5 LYS B O 1
ATOM 1278 N N . GLU B 1 6 ? 18.906 -8.859 4.992 1 92.81 6 GLU B N 1
ATOM 1279 C CA . GLU B 1 6 ? 19.344 -10.25 5.059 1 92.81 6 GLU B CA 1
ATOM 1280 C C . GLU B 1 6 ? 18.312 -11.188 4.434 1 92.81 6 GLU B C 1
ATOM 1282 O O . GLU B 1 6 ? 18.672 -12.117 3.707 1 92.81 6 GLU B O 1
ATOM 1287 N N . LEU B 1 7 ? 17.141 -10.953 4.754 1 91.06 7 LEU B N 1
ATOM 1288 C CA . LEU B 1 7 ? 16.078 -11.758 4.164 1 91.06 7 LEU B CA 1
ATOM 1289 C C . LEU B 1 7 ? 16.031 -11.578 2.652 1 91.06 7 LEU B C 1
ATOM 1291 O O . LEU B 1 7 ? 15.875 -12.547 1.912 1 91.06 7 LEU B O 1
ATOM 1295 N N . GLN B 1 8 ? 16.156 -10.398 2.221 1 90.81 8 GLN B N 1
ATOM 1296 C CA . GLN B 1 8 ? 16.219 -10.125 0.789 1 90.81 8 GLN B CA 1
ATOM 1297 C C . GLN B 1 8 ? 17.297 -10.953 0.107 1 90.81 8 GLN B C 1
ATOM 1299 O O . GLN B 1 8 ? 17.047 -11.594 -0.914 1 90.81 8 GLN B O 1
ATOM 1304 N N . SER B 1 9 ? 18.5 -10.906 0.706 1 90 9 SER B N 1
ATOM 1305 C CA . SER B 1 9 ? 19.641 -11.656 0.161 1 90 9 SER B CA 1
ATOM 1306 C C . SER B 1 9 ? 19.359 -13.156 0.168 1 90 9 SER B C 1
ATOM 1308 O O . SER B 1 9 ? 19.672 -13.852 -0.804 1 90 9 SER B O 1
ATOM 1310 N N . ALA B 1 10 ? 18.797 -13.586 1.196 1 87.44 10 ALA B N 1
ATOM 1311 C CA . ALA B 1 10 ? 18.5 -15.008 1.336 1 87.44 10 ALA B CA 1
ATOM 1312 C C . ALA B 1 10 ? 17.484 -15.461 0.286 1 87.44 10 ALA B C 1
ATOM 1314 O O . ALA B 1 10 ? 17.672 -16.5 -0.349 1 87.44 10 ALA B O 1
ATOM 1315 N N . LEU B 1 11 ? 16.469 -14.688 0.106 1 87.5 11 LEU B N 1
ATOM 1316 C CA . LEU B 1 11 ? 15.406 -15.062 -0.816 1 87.5 11 LEU B CA 1
ATOM 1317 C C . LEU B 1 11 ? 15.867 -14.922 -2.264 1 87.5 11 LEU B C 1
ATOM 1319 O O . LEU B 1 11 ? 15.445 -15.695 -3.129 1 87.5 11 LEU B O 1
ATOM 1323 N N . SER B 1 12 ? 16.688 -13.891 -2.512 1 86.94 12 SER B N 1
ATOM 1324 C CA . SER B 1 12 ? 17.188 -13.648 -3.859 1 86.94 12 SER B CA 1
ATOM 1325 C C . SER B 1 12 ? 18.156 -14.75 -4.293 1 86.94 12 SER B C 1
ATOM 1327 O O . SER B 1 12 ? 18.328 -15 -5.488 1 86.94 12 SER B O 1
ATOM 1329 N N . GLY B 1 13 ? 18.797 -15.273 -3.34 1 78.75 13 GLY B N 1
ATOM 1330 C CA . GLY B 1 13 ? 19.703 -16.375 -3.627 1 78.75 13 GLY B CA 1
ATOM 1331 C C . GLY B 1 13 ? 19 -17.609 -4.141 1 78.75 13 GLY B C 1
ATOM 1332 O O . GLY B 1 13 ? 19.609 -18.438 -4.824 1 78.75 13 GLY B O 1
ATOM 1333 N N . PHE B 1 14 ? 17.812 -17.688 -3.889 1 69.19 14 PHE B N 1
ATOM 1334 C CA . PHE B 1 14 ? 17.047 -18.875 -4.23 1 69.19 14 PHE B CA 1
ATOM 1335 C C . PHE B 1 14 ? 16.312 -18.688 -5.555 1 69.19 14 PHE B C 1
ATOM 1337 O O . PHE B 1 14 ? 15.688 -19.609 -6.062 1 69.19 14 PHE B O 1
ATOM 1344 N N . SER B 1 15 ? 16.391 -17.5 -6.047 1 69.69 15 SER B N 1
ATOM 1345 C CA . SER B 1 15 ? 15.633 -17.203 -7.262 1 69.69 15 SER B CA 1
ATOM 1346 C C . SER B 1 15 ? 16.516 -16.547 -8.312 1 69.69 15 SER B C 1
ATOM 1348 O O . SER B 1 15 ? 17.594 -16.047 -7.992 1 69.69 15 SER B O 1
ATOM 1350 N N . SER B 1 16 ? 16.219 -16.828 -9.492 1 68.44 16 SER B N 1
ATOM 1351 C CA . SER B 1 16 ? 16.922 -16.156 -10.586 1 68.44 16 SER B CA 1
ATOM 1352 C C . SER B 1 16 ? 16.656 -14.648 -10.57 1 68.44 16 SER B C 1
ATOM 1354 O O . SER B 1 16 ? 17.391 -13.883 -11.188 1 68.44 16 SER B O 1
ATOM 1356 N N . GLN B 1 17 ? 15.586 -14.32 -9.82 1 74.25 17 GLN B N 1
ATOM 1357 C CA . GLN B 1 17 ? 15.242 -12.906 -9.766 1 74.25 17 GLN B CA 1
ATOM 1358 C C . GLN B 1 17 ? 15.43 -12.336 -8.359 1 74.25 17 GLN B C 1
ATOM 1360 O O . GLN B 1 17 ? 15.195 -13.031 -7.371 1 74.25 17 GLN B O 1
ATOM 1365 N N . SER B 1 18 ? 15.859 -11.203 -8.289 1 82.94 18 SER B N 1
ATOM 1366 C CA . SER B 1 18 ? 16.062 -10.523 -7.012 1 82.94 18 SER B CA 1
ATOM 1367 C C . SER B 1 18 ? 14.75 -10.031 -6.426 1 82.94 18 SER B C 1
ATOM 1369 O O . SER B 1 18 ? 13.875 -9.57 -7.16 1 82.94 18 SER B O 1
ATOM 1371 N N . PHE B 1 19 ? 14.57 -10.297 -5.109 1 87.25 19 PHE B N 1
ATOM 1372 C CA . PHE B 1 19 ? 13.391 -9.797 -4.418 1 87.25 19 PHE B CA 1
ATOM 1373 C C . PHE B 1 19 ? 13.531 -8.312 -4.094 1 87.25 19 PHE B C 1
ATOM 1375 O O . PHE B 1 19 ? 14.602 -7.867 -3.688 1 87.25 19 PHE B O 1
ATOM 1382 N N . SER B 1 20 ? 12.477 -7.664 -4.371 1 85.38 20 SER B N 1
ATOM 1383 C CA . SER B 1 20 ? 12.445 -6.266 -3.957 1 85.38 20 SER B CA 1
ATOM 1384 C C . SER B 1 20 ? 12.258 -6.145 -2.447 1 85.38 20 SER B C 1
ATOM 1386 O O . SER B 1 20 ? 11.672 -7.027 -1.815 1 85.38 20 SER B O 1
ATOM 1388 N N . LEU B 1 21 ? 12.789 -5.047 -1.949 1 84.38 21 LEU B N 1
ATOM 1389 C CA . LEU B 1 21 ? 12.602 -4.797 -0.524 1 84.38 21 LEU B CA 1
ATOM 1390 C C . LEU B 1 21 ? 11.125 -4.617 -0.191 1 84.38 21 LEU B C 1
ATOM 1392 O O . LEU B 1 21 ? 10.68 -4.977 0.902 1 84.38 21 LEU B O 1
ATOM 1396 N N . ARG B 1 22 ? 10.398 -4.215 -1.15 1 80.06 22 ARG B N 1
ATOM 1397 C CA . ARG B 1 22 ? 8.961 -4.07 -0.945 1 80.06 22 ARG B CA 1
ATOM 1398 C C . ARG B 1 22 ? 8.305 -5.422 -0.677 1 80.06 22 ARG B C 1
ATOM 1400 O O . ARG B 1 22 ? 7.523 -5.566 0.265 1 80.06 22 ARG B O 1
ATOM 1407 N N . THR B 1 23 ? 8.625 -6.328 -1.529 1 86.19 23 THR B N 1
ATOM 1408 C CA . THR B 1 23 ? 8.094 -7.676 -1.363 1 86.19 23 THR B CA 1
ATOM 1409 C C . THR B 1 23 ? 8.539 -8.273 -0.031 1 86.19 23 THR B C 1
ATOM 1411 O O . THR B 1 23 ? 7.746 -8.906 0.669 1 86.19 23 THR B O 1
ATOM 1414 N N . VAL B 1 24 ? 9.773 -8.023 0.339 1 88.62 24 VAL B N 1
ATOM 1415 C CA . VAL B 1 24 ? 10.328 -8.531 1.587 1 88.62 24 VAL B CA 1
ATOM 1416 C C . VAL B 1 24 ? 9.57 -7.945 2.773 1 88.62 24 VAL B C 1
ATOM 1418 O O . VAL B 1 24 ? 9.18 -8.672 3.691 1 88.62 24 VAL B O 1
ATOM 1421 N N . HIS B 1 25 ? 9.305 -6.664 2.699 1 85.81 25 HIS B N 1
ATOM 1422 C CA . HIS B 1 25 ? 8.578 -6.004 3.775 1 85.81 25 HIS B CA 1
ATOM 1423 C C . HIS B 1 25 ? 7.16 -6.547 3.896 1 85.81 25 HIS B C 1
ATOM 1425 O O . HIS B 1 25 ? 6.652 -6.734 5.004 1 85.81 25 HIS B O 1
ATOM 1431 N N . LEU B 1 26 ? 6.586 -6.781 2.812 1 85.38 26 LEU B N 1
ATOM 1432 C CA . LEU B 1 26 ? 5.242 -7.344 2.834 1 85.38 26 LEU B CA 1
ATOM 1433 C C . LEU B 1 26 ? 5.242 -8.734 3.463 1 85.38 26 LEU B C 1
ATOM 1435 O O . LEU B 1 26 ? 4.375 -9.047 4.277 1 85.38 26 LEU B O 1
ATOM 1439 N N . LEU B 1 27 ? 6.219 -9.523 3.064 1 87.69 27 LEU B N 1
ATOM 1440 C CA . LEU B 1 27 ? 6.348 -10.852 3.641 1 87.69 27 LEU B CA 1
ATOM 1441 C C . LEU B 1 27 ? 6.543 -10.781 5.152 1 87.69 27 LEU B C 1
ATOM 1443 O O . LEU B 1 27 ? 5.867 -11.484 5.902 1 87.69 27 LEU B O 1
ATOM 1447 N N . MET B 1 28 ? 7.438 -9.93 5.547 1 87.44 28 MET B N 1
ATOM 1448 C CA . MET B 1 28 ? 7.699 -9.781 6.977 1 87.44 28 MET B CA 1
ATOM 1449 C C . MET B 1 28 ? 6.438 -9.367 7.723 1 87.44 28 MET B C 1
ATOM 1451 O O . MET B 1 28 ? 6.121 -9.922 8.773 1 87.44 28 MET B O 1
ATOM 1455 N N . TYR B 1 29 ? 5.734 -8.477 7.188 1 82.25 29 TYR B N 1
ATOM 1456 C CA . TYR B 1 29 ? 4.516 -8 7.832 1 82.25 29 TYR B CA 1
ATOM 1457 C C . TYR B 1 29 ? 3.477 -9.117 7.93 1 82.25 29 TYR B C 1
ATOM 1459 O O . TYR B 1 29 ? 2.895 -9.336 8.992 1 82.25 29 TYR B O 1
ATOM 1467 N N . LEU B 1 30 ? 3.281 -9.773 6.848 1 81.56 30 LEU B N 1
ATOM 1468 C CA . LEU B 1 30 ? 2.221 -10.773 6.785 1 81.56 30 LEU B CA 1
ATOM 1469 C C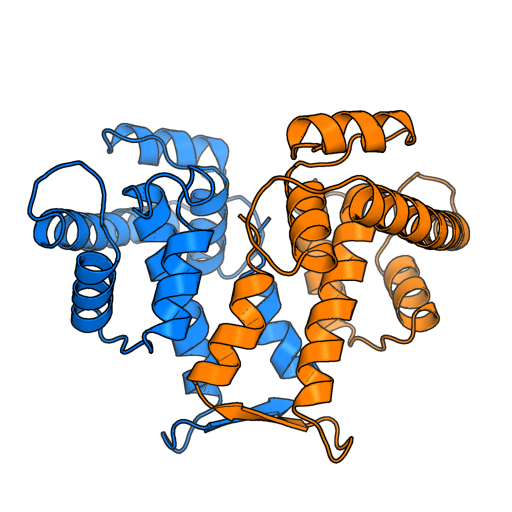 . LEU B 1 30 ? 2.537 -11.953 7.699 1 81.56 30 LEU B C 1
ATOM 1471 O O . LEU B 1 30 ? 1.627 -12.578 8.242 1 81.56 30 LEU B O 1
ATOM 1475 N N . PHE B 1 31 ? 3.756 -12.211 7.891 1 85.12 31 PHE B N 1
ATOM 1476 C CA . PHE B 1 31 ? 4.121 -13.398 8.656 1 85.12 31 PHE B CA 1
ATOM 1477 C C . PHE B 1 31 ? 4.379 -13.047 10.117 1 85.12 31 PHE B C 1
ATOM 1479 O O . PHE B 1 31 ? 4.473 -13.93 10.969 1 85.12 31 PHE B O 1
ATOM 1486 N N . THR B 1 32 ? 4.586 -11.742 10.422 1 85.06 32 THR B N 1
ATOM 1487 C CA . THR B 1 32 ? 4.824 -11.367 11.812 1 85.06 32 THR B CA 1
ATOM 1488 C C . THR B 1 32 ? 3.674 -10.531 12.352 1 85.06 32 THR B C 1
ATOM 1490 O O . THR B 1 32 ? 3.543 -10.359 13.57 1 85.06 32 THR B O 1
ATOM 1493 N N . ASN B 1 33 ? 2.932 -9.922 11.453 1 78.81 33 ASN B N 1
ATOM 1494 C CA . ASN B 1 33 ? 1.836 -9.023 11.789 1 78.81 33 ASN B CA 1
ATOM 1495 C C . ASN B 1 33 ? 2.342 -7.762 12.484 1 78.81 33 ASN B C 1
ATOM 1497 O O . ASN B 1 33 ? 1.642 -7.184 13.312 1 78.81 33 ASN B O 1
ATOM 1501 N N . THR B 1 34 ? 3.621 -7.488 12.352 1 77.19 34 THR B N 1
ATOM 1502 C CA . THR B 1 34 ? 4.23 -6.27 12.867 1 77.19 34 THR B CA 1
ATOM 1503 C C . THR B 1 34 ? 5.078 -5.59 11.797 1 77.19 34 THR B C 1
ATOM 1505 O O . THR B 1 34 ? 5.438 -6.207 10.797 1 77.19 34 THR B O 1
ATOM 1508 N N . ASN B 1 35 ? 5.332 -4.398 11.977 1 75.25 35 ASN B N 1
ATOM 1509 C CA . ASN B 1 35 ? 6.152 -3.648 11.031 1 75.25 35 ASN B CA 1
ATOM 1510 C C . ASN B 1 35 ? 7.629 -3.697 11.406 1 75.25 35 ASN B C 1
ATOM 1512 O O . ASN B 1 35 ? 8.461 -3.045 10.766 1 75.25 35 ASN B O 1
ATOM 1516 N N . VAL B 1 36 ? 7.848 -4.445 12.414 1 78.31 36 VAL B N 1
ATOM 1517 C CA . VAL B 1 36 ? 9.25 -4.625 12.773 1 78.31 36 VAL B CA 1
ATOM 1518 C C . VAL B 1 36 ? 9.984 -5.344 11.648 1 78.31 36 VAL B C 1
ATOM 1520 O O . VAL B 1 36 ? 9.461 -6.305 11.07 1 78.31 36 VAL B O 1
ATOM 1523 N N . ARG B 1 37 ? 11.141 -4.898 11.234 1 83.94 37 ARG B N 1
ATOM 1524 C CA . ARG B 1 37 ? 11.875 -5.422 10.094 1 83.94 37 ARG B CA 1
ATOM 1525 C C . ARG B 1 37 ? 12.883 -6.484 10.523 1 83.94 37 ARG B C 1
ATOM 1527 O O . ARG B 1 37 ? 14.031 -6.48 10.078 1 83.94 37 ARG B O 1
ATOM 1534 N N . LYS B 1 38 ? 12.43 -7.23 11.477 1 88.88 38 LYS B N 1
ATOM 1535 C CA . LYS B 1 38 ? 13.188 -8.391 11.93 1 88.88 38 LYS B CA 1
ATOM 1536 C C . LYS B 1 38 ? 12.273 -9.594 12.141 1 88.88 38 LYS B C 1
ATOM 1538 O O . LYS B 1 38 ? 11.148 -9.453 12.617 1 88.88 38 LYS B O 1
ATOM 1543 N N . ILE B 1 39 ? 12.781 -10.766 11.617 1 91.12 39 ILE B N 1
ATOM 1544 C CA . ILE B 1 39 ? 11.984 -11.969 11.836 1 91.12 39 ILE B CA 1
ATOM 1545 C C . ILE B 1 39 ? 12.859 -13.062 12.445 1 91.12 39 ILE B C 1
ATOM 1547 O O . ILE B 1 39 ? 14.078 -13.086 12.242 1 91.12 39 ILE B O 1
ATOM 1551 N N . GLY B 1 40 ? 12.258 -13.875 13.227 1 91.75 40 GLY B N 1
ATOM 1552 C CA . GLY B 1 40 ? 12.945 -15.016 13.812 1 91.75 40 GLY B CA 1
ATOM 1553 C C . GLY B 1 40 ? 13.016 -16.219 12.875 1 91.75 40 GLY B C 1
ATOM 1554 O O . GLY B 1 40 ? 12.508 -16.156 11.75 1 91.75 40 GLY B O 1
ATOM 1555 N N . PRO B 1 41 ? 13.781 -17.297 13.383 1 89.81 41 PRO B N 1
ATOM 1556 C CA . PRO B 1 41 ? 13.977 -18.5 12.562 1 89.81 41 PRO B CA 1
ATOM 1557 C C . PRO B 1 41 ? 12.664 -19.188 12.211 1 89.81 41 PRO B C 1
ATOM 1559 O O . PRO B 1 41 ? 12.516 -19.719 11.109 1 89.81 41 PRO B O 1
ATOM 1562 N N . LYS B 1 42 ? 11.812 -19.188 13.055 1 92 42 LYS B N 1
ATOM 1563 C CA . LYS B 1 42 ? 10.523 -19.828 12.797 1 92 42 LYS B CA 1
ATOM 1564 C C . LYS B 1 42 ? 9.773 -19.125 11.672 1 92 42 LYS B C 1
ATOM 1566 O O . LYS B 1 42 ? 9.305 -19.766 10.727 1 92 42 LYS B O 1
ATOM 1571 N N . GLU B 1 43 ? 9.641 -17.797 11.797 1 91.94 43 GLU B N 1
ATOM 1572 C CA . GLU B 1 43 ? 8.961 -17.016 10.766 1 91.94 43 GLU B CA 1
ATOM 1573 C C . GLU B 1 43 ? 9.672 -17.156 9.414 1 91.94 43 GLU B C 1
ATOM 1575 O O . GLU B 1 43 ? 9.016 -17.266 8.375 1 91.94 43 GLU B O 1
ATOM 1580 N N . PHE B 1 44 ? 10.961 -17.266 9.555 1 90.5 44 PHE B N 1
ATOM 1581 C CA . PHE B 1 44 ? 11.75 -17.391 8.328 1 90.5 44 PHE B CA 1
ATOM 1582 C C . PHE B 1 44 ? 11.414 -18.688 7.613 1 90.5 44 PHE B C 1
ATOM 1584 O O . PHE B 1 44 ? 11.203 -18.703 6.398 1 90.5 44 PHE B O 1
ATOM 1591 N N . THR B 1 45 ? 11.398 -19.719 8.328 1 89.69 45 THR B N 1
ATOM 1592 C CA . THR B 1 45 ? 11.078 -21.016 7.746 1 89.69 45 THR B CA 1
ATOM 1593 C C . THR B 1 45 ? 9.68 -21.016 7.133 1 89.69 45 THR B C 1
ATOM 1595 O O . THR B 1 45 ? 9.469 -21.562 6.043 1 89.69 45 THR B O 1
ATOM 1598 N N . SER B 1 46 ? 8.797 -20.359 7.801 1 90.25 46 SER B N 1
ATOM 1599 C CA . SER B 1 46 ? 7.43 -20.25 7.301 1 90.25 46 SER B CA 1
ATOM 1600 C C . SER B 1 46 ? 7.379 -19.469 5.984 1 90.25 46 SER B C 1
ATOM 1602 O O . SER B 1 46 ? 6.691 -19.875 5.047 1 90.25 46 SER B O 1
ATOM 1604 N N . VAL B 1 47 ? 8.094 -18.422 5.941 1 89.12 47 VAL B N 1
ATOM 1605 C CA . VAL B 1 47 ? 8.18 -17.609 4.73 1 89.12 47 VAL B CA 1
ATOM 1606 C C . VAL B 1 47 ? 8.75 -18.438 3.59 1 89.12 47 VAL B C 1
ATOM 1608 O O . VAL B 1 47 ? 8.18 -18.484 2.498 1 89.12 47 VAL B O 1
ATOM 1611 N N . PHE B 1 48 ? 9.773 -19.125 3.906 1 85.44 48 PHE B N 1
ATOM 1612 C CA . PHE B 1 48 ? 10.484 -19.906 2.898 1 85.44 48 PHE B CA 1
ATOM 1613 C C . PHE B 1 48 ? 9.578 -20.984 2.316 1 85.44 48 PHE B C 1
ATOM 1615 O O . PHE B 1 48 ? 9.484 -21.141 1.096 1 85.44 48 PHE B O 1
ATOM 1622 N N . TYR B 1 49 ? 8.953 -21.656 3.133 1 86.62 49 TYR B N 1
ATOM 1623 C CA . TYR B 1 49 ? 8.078 -22.734 2.67 1 86.62 49 TYR B CA 1
ATOM 1624 C C . TYR B 1 49 ? 6.906 -22.172 1.87 1 86.62 49 TYR B C 1
ATOM 1626 O O . TYR B 1 49 ? 6.492 -22.766 0.871 1 86.62 49 TYR B O 1
ATOM 1634 N N . SER B 1 50 ? 6.375 -21.094 2.283 1 87.06 50 SER B N 1
ATOM 1635 C CA . SER B 1 50 ? 5.266 -20.469 1.562 1 87.06 50 SER B CA 1
ATOM 1636 C C . SER B 1 50 ? 5.688 -20.031 0.163 1 87.06 50 SER B C 1
ATOM 1638 O O . SER B 1 50 ? 4.934 -20.203 -0.799 1 87.06 50 SER B O 1
ATOM 1640 N N . LEU B 1 51 ? 6.879 -19.609 0.049 1 87.5 51 LEU B N 1
ATOM 1641 C CA . LEU B 1 51 ? 7.395 -19.125 -1.227 1 87.5 51 LEU B CA 1
ATOM 1642 C C . LEU B 1 51 ? 7.574 -20.266 -2.213 1 87.5 51 LEU B C 1
ATOM 1644 O O . LEU B 1 51 ? 7.391 -20.094 -3.42 1 87.5 51 LEU B O 1
ATOM 1648 N N . GLN B 1 52 ? 7.895 -21.391 -1.661 1 85.06 52 GLN B N 1
ATOM 1649 C CA . GLN B 1 52 ? 8.039 -22.547 -2.541 1 85.06 52 GLN B CA 1
ATOM 1650 C C . GLN B 1 52 ? 6.719 -22.891 -3.223 1 85.06 52 GLN B C 1
ATOM 1652 O O . GLN B 1 52 ? 6.695 -23.234 -4.406 1 85.06 52 GLN B O 1
ATOM 1657 N N . ASN B 1 53 ? 5.676 -22.781 -2.48 1 87.25 53 ASN B N 1
ATOM 1658 C CA . ASN B 1 53 ? 4.352 -23.031 -3.045 1 87.25 53 ASN B CA 1
ATOM 1659 C C . ASN B 1 53 ? 4.012 -22.016 -4.137 1 87.25 53 ASN B C 1
ATOM 1661 O O . ASN B 1 53 ? 3.523 -22.391 -5.203 1 87.25 53 ASN B O 1
ATOM 1665 N N . TRP B 1 54 ? 4.281 -20.781 -3.887 1 85.94 54 TRP B N 1
ATOM 1666 C CA . TRP B 1 54 ? 3.988 -19.734 -4.863 1 85.94 54 TRP B CA 1
ATOM 1667 C C . TRP B 1 54 ? 4.863 -19.891 -6.102 1 85.94 54 TRP B C 1
ATOM 1669 O O . TRP B 1 54 ? 4.43 -19.594 -7.219 1 85.94 54 TRP B O 1
ATOM 1679 N N . ARG B 1 55 ? 6.098 -20.359 -5.879 1 87.19 55 ARG B N 1
ATOM 1680 C CA . ARG B 1 55 ? 6.988 -20.609 -7.012 1 87.19 55 ARG B CA 1
ATOM 1681 C C . ARG B 1 55 ? 6.43 -21.688 -7.934 1 87.19 55 ARG B C 1
ATOM 1683 O O . ARG B 1 55 ? 6.461 -21.531 -9.156 1 87.19 55 ARG B O 1
ATOM 1690 N N . GLY B 1 56 ? 5.961 -22.734 -7.328 1 89.75 56 GLY B N 1
ATOM 1691 C CA . GLY B 1 56 ? 5.328 -23.766 -8.117 1 89.75 56 GLY B CA 1
ATOM 1692 C C . GLY B 1 56 ? 4.16 -23.266 -8.945 1 89.75 56 GLY B C 1
ATOM 1693 O O . GLY B 1 56 ? 4.02 -23.625 -10.117 1 89.75 56 GLY B O 1
ATOM 1694 N N . ILE B 1 57 ? 3.367 -22.391 -8.422 1 91.38 57 ILE B N 1
ATOM 1695 C CA . ILE B 1 57 ? 2.217 -21.812 -9.109 1 91.38 57 ILE B CA 1
ATOM 1696 C C . ILE B 1 57 ? 2.693 -20.906 -10.242 1 91.38 57 ILE B C 1
ATOM 1698 O O . ILE B 1 57 ? 2.189 -20.984 -11.359 1 91.38 57 ILE B O 1
ATOM 1702 N N . PHE B 1 58 ? 3.627 -20.094 -9.922 1 93.19 58 PHE B N 1
ATOM 1703 C CA . PHE B 1 58 ? 4.191 -19.188 -10.922 1 93.19 58 PHE B CA 1
ATOM 1704 C C . PHE B 1 58 ? 4.684 -19.969 -12.133 1 93.19 58 PHE B C 1
ATOM 1706 O O . PHE B 1 58 ? 4.348 -19.641 -13.273 1 93.19 58 PHE B O 1
ATOM 1713 N N . GLU B 1 59 ? 5.453 -21 -11.883 1 91.94 59 GLU B N 1
ATOM 1714 C CA . GLU B 1 59 ? 6.039 -21.781 -12.969 1 91.94 59 GLU B CA 1
ATOM 1715 C C . GLU B 1 59 ? 4.965 -22.5 -13.773 1 91.94 59 GLU B C 1
ATOM 1717 O O . GLU B 1 59 ? 5.098 -22.672 -14.984 1 91.94 59 GLU B O 1
ATOM 1722 N N . ARG B 1 60 ? 3.959 -22.875 -13.117 1 94.06 60 ARG B N 1
ATOM 1723 C CA . ARG B 1 60 ? 2.865 -23.594 -13.766 1 94.06 60 ARG B CA 1
ATOM 1724 C C . ARG B 1 60 ? 2.117 -22.672 -14.734 1 94.06 60 ARG B C 1
ATOM 1726 O O . ARG B 1 60 ? 1.707 -23.109 -15.812 1 94.06 60 ARG B O 1
ATOM 1733 N N . PHE B 1 61 ? 2.012 -21.438 -14.398 1 94.62 61 PHE B N 1
ATOM 1734 C CA . PHE B 1 61 ? 1.145 -20.562 -15.172 1 94.62 61 PHE B CA 1
ATOM 1735 C C . PHE B 1 61 ? 1.965 -19.672 -16.109 1 94.62 61 PHE B C 1
ATOM 1737 O O . PHE B 1 61 ? 1.411 -19.016 -16.984 1 94.62 61 PHE B O 1
ATOM 1744 N N . ASP B 1 62 ? 3.24 -19.609 -15.805 1 92.56 62 ASP B N 1
ATOM 1745 C CA . ASP B 1 62 ? 4.125 -19.031 -16.812 1 92.56 62 ASP B CA 1
ATOM 1746 C C . ASP B 1 62 ? 4.301 -19.969 -18 1 92.56 62 ASP B C 1
ATOM 1748 O O . ASP B 1 62 ? 5.383 -20.531 -18.188 1 92.56 62 ASP B O 1
ATOM 1752 N N . ARG B 1 63 ? 3.326 -19.984 -18.844 1 90.62 63 ARG B N 1
ATOM 1753 C CA . ARG B 1 63 ? 3.205 -21 -19.875 1 90.62 63 ARG B CA 1
ATOM 1754 C C . ARG B 1 63 ? 4.309 -20.859 -20.922 1 90.62 63 ARG B C 1
ATOM 1756 O O . ARG B 1 63 ? 4.812 -21.859 -21.438 1 90.62 63 ARG B O 1
ATOM 1763 N N . ASP B 1 64 ? 4.758 -19.688 -21.281 1 89.56 64 ASP B N 1
ATOM 1764 C CA . ASP B 1 64 ? 5.785 -19.5 -22.312 1 89.56 64 ASP B CA 1
ATOM 1765 C C . ASP B 1 64 ? 7.18 -19.469 -21.688 1 89.56 64 ASP B C 1
ATOM 1767 O O . ASP B 1 64 ? 8.164 -19.203 -22.359 1 89.56 64 ASP B O 1
ATOM 1771 N N . ARG B 1 65 ? 7.242 -19.688 -20.344 1 89.56 65 ARG B N 1
ATOM 1772 C CA . ARG B 1 65 ? 8.477 -19.75 -19.578 1 89.56 65 ARG B CA 1
ATOM 1773 C C . ARG B 1 65 ? 9.328 -18.5 -19.797 1 89.56 65 ARG B C 1
ATOM 1775 O O . ARG B 1 65 ? 10.539 -18.578 -19.969 1 89.56 65 ARG B O 1
ATOM 1782 N N . SER B 1 66 ? 8.648 -17.344 -19.875 1 87.25 66 SER B N 1
ATOM 1783 C CA . SER B 1 66 ? 9.312 -16.062 -20.109 1 87.25 66 SER B CA 1
ATOM 1784 C C . SER B 1 66 ? 9.859 -15.484 -18.797 1 87.25 66 SER B C 1
ATOM 1786 O O . SER B 1 66 ? 10.633 -14.531 -18.812 1 87.25 66 SER B O 1
ATOM 1788 N N . GLY B 1 67 ? 9.453 -16.125 -17.656 1 87.94 67 GLY B N 1
ATOM 1789 C CA . GLY B 1 67 ? 9.789 -15.539 -16.375 1 87.94 67 GLY B CA 1
ATOM 1790 C C . GLY B 1 67 ? 8.836 -14.438 -15.945 1 87.94 67 GLY B C 1
ATOM 1791 O O . GLY B 1 67 ? 9.078 -13.75 -14.953 1 87.94 67 GLY B O 1
ATOM 1792 N N . ARG B 1 68 ? 7.707 -14.305 -16.828 1 91.69 68 ARG B N 1
ATOM 1793 C CA . ARG B 1 68 ? 6.691 -13.305 -16.516 1 91.69 68 ARG B CA 1
ATOM 1794 C C . ARG B 1 68 ? 5.289 -13.867 -16.703 1 91.69 68 ARG B C 1
ATOM 1796 O O . ARG B 1 68 ? 5.086 -14.789 -17.5 1 91.69 68 ARG B O 1
ATOM 1803 N N . ILE B 1 69 ? 4.422 -13.352 -15.914 1 94.12 69 ILE B N 1
ATOM 1804 C CA . ILE B 1 69 ? 3.02 -13.742 -15.992 1 94.12 69 ILE B CA 1
ATOM 1805 C C . ILE B 1 69 ? 2.193 -12.594 -16.562 1 94.12 69 ILE B C 1
ATOM 1807 O O . ILE B 1 69 ? 2.203 -11.484 -16.031 1 94.12 69 ILE B O 1
ATOM 1811 N N . ASP B 1 70 ? 1.591 -12.891 -17.781 1 93.75 70 ASP B N 1
ATOM 1812 C CA . ASP B 1 70 ? 0.741 -11.859 -18.375 1 93.75 70 ASP B CA 1
ATOM 1813 C C . ASP B 1 70 ? -0.657 -11.883 -17.766 1 93.75 70 ASP B C 1
ATOM 1815 O O . ASP B 1 70 ? -0.929 -12.672 -16.859 1 93.75 70 ASP B O 1
ATOM 1819 N N . ALA B 1 71 ? -1.559 -11.008 -18.25 1 93.5 71 ALA B N 1
ATOM 1820 C CA . ALA B 1 71 ? -2.848 -10.773 -17.609 1 93.5 71 ALA B CA 1
ATOM 1821 C C . ALA B 1 71 ? -3.699 -12.047 -17.609 1 93.5 71 ALA B C 1
ATOM 1823 O O . ALA B 1 71 ? -4.219 -12.461 -16.578 1 93.5 71 ALA B O 1
ATOM 1824 N N . PRO B 1 72 ? -3.809 -12.773 -18.719 1 94.56 72 PRO B N 1
ATOM 1825 C CA . PRO B 1 72 ? -4.59 -14.008 -18.703 1 94.56 72 PRO B CA 1
ATOM 1826 C C . PRO B 1 72 ? -3.996 -15.07 -17.781 1 94.56 72 PRO B C 1
ATOM 1828 O O . PRO B 1 72 ? -4.738 -15.781 -17.094 1 94.56 72 PRO B O 1
ATOM 1831 N N . GLU B 1 73 ? -2.715 -15.117 -17.781 1 96.12 73 GLU B N 1
ATOM 1832 C CA . GLU B 1 73 ? -2.045 -16.078 -16.906 1 96.12 73 GLU B CA 1
ATOM 1833 C C . GLU B 1 73 ? -2.256 -15.734 -15.438 1 96.12 73 GLU B C 1
ATOM 1835 O O . GLU B 1 73 ? -2.461 -16.625 -14.609 1 96.12 73 GLU B O 1
ATOM 1840 N N . LEU B 1 74 ? -2.15 -14.453 -15.172 1 95.69 74 LEU B N 1
ATOM 1841 C CA . LEU B 1 74 ? -2.375 -14.008 -13.805 1 95.69 74 LEU B CA 1
ATOM 1842 C C . LEU B 1 74 ? -3.797 -14.328 -13.352 1 95.69 74 LEU B C 1
ATOM 1844 O O . LEU B 1 74 ? -4.012 -14.773 -12.227 1 95.69 74 LEU B O 1
ATOM 1848 N N . ARG B 1 75 ? -4.73 -14.133 -14.219 1 95.94 75 ARG B N 1
ATOM 1849 C CA . ARG B 1 75 ? -6.121 -14.453 -13.906 1 95.94 75 ARG B CA 1
ATOM 1850 C C . ARG B 1 75 ? -6.273 -15.914 -13.516 1 95.94 75 ARG B C 1
ATOM 1852 O O . ARG B 1 75 ? -6.879 -16.234 -12.492 1 95.94 75 ARG B O 1
ATOM 1859 N N . ASP B 1 76 ? -5.727 -16.781 -14.312 1 95.81 76 ASP B N 1
ATOM 1860 C CA . ASP B 1 76 ? -5.82 -18.219 -14.078 1 95.81 76 ASP B CA 1
ATOM 1861 C C . ASP B 1 76 ? -5.121 -18.609 -12.781 1 95.81 76 ASP B C 1
ATOM 1863 O O . ASP B 1 76 ? -5.609 -19.469 -12.039 1 95.81 76 ASP B O 1
ATOM 1867 N N . ALA B 1 77 ? -3.967 -18 -12.562 1 95.31 77 ALA B N 1
ATOM 1868 C CA . ALA B 1 77 ? -3.219 -18.281 -11.336 1 95.31 77 ALA B CA 1
ATOM 1869 C C . ALA B 1 77 ? -4.023 -17.891 -10.102 1 95.31 77 ALA B C 1
ATOM 1871 O O . ALA B 1 77 ? -4.125 -18.656 -9.148 1 95.31 77 ALA B O 1
ATOM 1872 N N . LEU B 1 78 ? -4.602 -16.672 -10.125 1 95.38 78 LEU B N 1
ATOM 1873 C CA . LEU B 1 78 ? -5.398 -16.203 -8.992 1 95.38 78 LEU B CA 1
ATOM 1874 C C . LEU B 1 78 ? -6.625 -17.078 -8.781 1 95.38 78 LEU B C 1
ATOM 1876 O O . LEU B 1 78 ? -6.977 -17.406 -7.645 1 95.38 78 LEU B O 1
ATOM 1880 N N . LEU B 1 79 ? -7.211 -17.516 -9.859 1 94.94 79 LEU B N 1
ATOM 1881 C CA . LEU B 1 79 ? -8.359 -18.406 -9.766 1 94.94 79 LEU B CA 1
ATOM 1882 C C . LEU B 1 79 ? -7.969 -19.734 -9.133 1 94.94 79 LEU B C 1
ATOM 1884 O O . LEU B 1 79 ? -8.703 -20.266 -8.305 1 94.94 79 LEU B O 1
ATOM 1888 N N . ASP B 1 80 ? -6.863 -20.219 -9.539 1 93.12 80 ASP B N 1
ATOM 1889 C CA . ASP B 1 80 ? -6.352 -21.469 -8.977 1 93.12 80 ASP B CA 1
ATOM 1890 C C . ASP B 1 80 ? -6.133 -21.344 -7.469 1 93.12 80 ASP B C 1
ATOM 1892 O O . ASP B 1 80 ? -6.305 -22.312 -6.723 1 93.12 80 ASP B O 1
ATOM 1896 N N . LEU B 1 81 ? -5.77 -20.188 -7.02 1 91.88 81 LEU B N 1
ATOM 1897 C CA . LEU B 1 81 ? -5.535 -19.906 -5.605 1 91.88 81 LEU B CA 1
ATOM 1898 C C . LEU B 1 81 ? -6.848 -19.656 -4.875 1 91.88 81 LEU B C 1
ATOM 1900 O O . LEU B 1 81 ? -6.863 -19.531 -3.648 1 91.88 81 LEU B O 1
ATOM 1904 N N . GLY B 1 82 ? -7.926 -19.5 -5.633 1 92.69 82 GLY B N 1
ATOM 1905 C CA . GLY B 1 82 ? -9.234 -19.344 -5.027 1 92.69 82 GLY B CA 1
ATOM 1906 C C . GLY B 1 82 ? -9.742 -17.906 -5.066 1 92.69 82 GLY B C 1
ATOM 1907 O O . GLY B 1 82 ? -10.719 -17.578 -4.398 1 92.69 82 GLY B O 1
ATOM 1908 N N . TYR B 1 83 ? -9.055 -17.125 -5.824 1 94.12 83 TYR B N 1
ATOM 1909 C CA . TYR B 1 83 ? -9.445 -15.719 -5.883 1 94.12 83 TYR B CA 1
ATOM 1910 C C . TYR B 1 83 ? -10.039 -15.375 -7.242 1 94.12 83 TYR B C 1
ATOM 1912 O O . TYR B 1 83 ? -9.383 -15.531 -8.273 1 94.12 83 TYR B O 1
ATOM 1920 N N . SER B 1 84 ? -11.258 -15.023 -7.238 1 93 84 SER B N 1
ATOM 1921 C CA . SER B 1 84 ? -11.938 -14.586 -8.453 1 93 84 SER B CA 1
ATOM 1922 C C . SER B 1 84 ? -12.008 -13.07 -8.531 1 93 84 SER B C 1
ATOM 1924 O O . SER B 1 84 ? -12.852 -12.445 -7.883 1 93 84 SER B O 1
ATOM 1926 N N . VAL B 1 85 ? -11.086 -12.477 -9.281 1 94.56 85 VAL B N 1
ATOM 1927 C CA . VAL B 1 85 ? -11.07 -11.023 -9.422 1 94.56 85 VAL B CA 1
ATOM 1928 C C . VAL B 1 85 ? -11.68 -10.625 -10.766 1 94.56 85 VAL B C 1
ATOM 1930 O O . VAL B 1 85 ? -11.578 -11.375 -11.742 1 94.56 85 VAL B O 1
ATOM 1933 N N . SER B 1 86 ? -12.352 -9.516 -10.82 1 96.12 86 SER B N 1
ATOM 1934 C CA . SER B 1 86 ? -12.93 -9 -12.055 1 96.12 86 SER B CA 1
ATOM 1935 C C . SER B 1 86 ? -11.852 -8.562 -13.031 1 96.12 86 SER B C 1
ATOM 1937 O O . SER B 1 86 ? -10.703 -8.336 -12.641 1 96.12 86 SER B O 1
ATOM 1939 N N . PRO B 1 87 ? -12.188 -8.422 -14.281 1 95.81 87 PRO B N 1
ATOM 1940 C CA . PRO B 1 87 ? -11.227 -7.934 -15.273 1 95.81 87 PRO B CA 1
ATOM 1941 C C . PRO B 1 87 ? -10.656 -6.559 -14.922 1 95.81 87 PRO B C 1
ATOM 1943 O O . PRO B 1 87 ? -9.477 -6.301 -15.148 1 95.81 87 PRO B O 1
ATOM 1946 N N . THR B 1 88 ? -11.508 -5.711 -14.375 1 94.56 88 THR B N 1
ATOM 1947 C CA . THR B 1 88 ? -11.062 -4.375 -14.008 1 94.56 88 THR B CA 1
ATOM 1948 C C . THR B 1 88 ? -10.016 -4.441 -12.898 1 94.56 88 THR B C 1
ATOM 1950 O O . THR B 1 88 ? -8.977 -3.773 -12.969 1 94.56 88 THR B O 1
ATOM 1953 N N . VAL B 1 89 ? -10.25 -5.25 -11.906 1 94.25 89 VAL B N 1
ATOM 1954 C CA . VAL B 1 89 ? -9.289 -5.438 -10.82 1 94.25 89 VAL B CA 1
ATOM 1955 C C . VAL B 1 89 ? -8.016 -6.078 -11.359 1 94.25 89 VAL B C 1
ATOM 1957 O O . VAL B 1 89 ? -6.91 -5.684 -10.984 1 94.25 89 VAL B O 1
ATOM 1960 N N . LEU B 1 90 ? -8.172 -7.027 -12.266 1 94.88 90 LEU B N 1
ATOM 1961 C CA . LEU B 1 90 ? -7.023 -7.707 -12.867 1 94.88 90 LEU B CA 1
ATOM 1962 C C . LEU B 1 90 ? -6.137 -6.715 -13.609 1 94.88 90 LEU B C 1
ATOM 1964 O O . LEU B 1 90 ? -4.91 -6.738 -13.453 1 94.88 90 LEU B O 1
ATOM 1968 N N . ASP B 1 91 ? -6.723 -5.883 -14.344 1 91.62 91 ASP B N 1
ATOM 1969 C CA . ASP B 1 91 ? -5.973 -4.879 -15.094 1 91.62 91 ASP B CA 1
ATOM 1970 C C . ASP B 1 91 ? -5.188 -3.965 -14.148 1 91.62 91 ASP B C 1
ATOM 1972 O O . ASP B 1 91 ? -4.039 -3.613 -14.43 1 91.62 91 ASP B O 1
ATOM 1976 N N . LEU B 1 92 ? -5.816 -3.611 -13.086 1 88.44 92 LEU B N 1
ATOM 1977 C CA . LEU B 1 92 ? -5.16 -2.766 -12.102 1 88.44 92 LEU B CA 1
ATOM 1978 C C . LEU B 1 92 ? -3.979 -3.49 -11.461 1 88.44 92 LEU B C 1
ATOM 1980 O O . LEU B 1 92 ? -2.914 -2.9 -11.266 1 88.44 92 LEU B O 1
ATOM 1984 N N . LEU B 1 93 ? -4.176 -4.75 -11.156 1 91.69 93 LEU B N 1
ATOM 1985 C CA . LEU B 1 93 ? -3.104 -5.551 -10.57 1 91.69 93 LEU B CA 1
ATOM 1986 C C . LEU B 1 93 ? -1.914 -5.641 -11.523 1 91.69 93 LEU B C 1
ATOM 1988 O O . LEU B 1 93 ? -0.771 -5.414 -11.117 1 91.69 93 LEU B O 1
ATOM 1992 N N . VAL B 1 94 ? -2.184 -5.945 -12.742 1 91.44 94 VAL B N 1
ATOM 1993 C CA . VAL B 1 94 ? -1.116 -6.082 -13.727 1 91.44 94 VAL B CA 1
ATOM 1994 C C . VAL B 1 94 ? -0.376 -4.754 -13.875 1 91.44 94 VAL B C 1
ATOM 1996 O O . VAL B 1 94 ? 0.856 -4.723 -13.906 1 91.44 94 VAL B O 1
ATOM 1999 N N . SER B 1 95 ? -1.144 -3.734 -13.945 1 85.69 95 SER B N 1
ATOM 2000 C CA . SER B 1 95 ? -0.541 -2.412 -14.102 1 85.69 95 SER B CA 1
ATOM 2001 C C . SER B 1 95 ? 0.314 -2.055 -12.891 1 85.69 95 SER B C 1
ATOM 2003 O O . SER B 1 95 ? 1.406 -1.501 -13.039 1 85.69 95 SER B O 1
ATOM 2005 N N . LYS B 1 96 ? -0.086 -2.354 -11.742 1 83.88 96 LYS B N 1
ATOM 2006 C CA . LYS B 1 96 ? 0.586 -1.989 -10.5 1 83.88 96 LYS B CA 1
ATOM 2007 C C . LYS B 1 96 ? 1.847 -2.824 -10.289 1 83.88 96 LYS B C 1
ATOM 2009 O O . LYS B 1 96 ? 2.861 -2.316 -9.805 1 83.88 96 LYS B O 1
ATOM 2014 N N . PHE B 1 97 ? 1.76 -4 -10.594 1 87.75 97 PHE B N 1
ATOM 2015 C CA . PHE B 1 97 ? 2.844 -4.902 -10.227 1 87.75 97 PHE B CA 1
ATOM 2016 C C . PHE B 1 97 ? 3.775 -5.145 -11.406 1 87.75 97 PHE B C 1
ATOM 2018 O O . PHE B 1 97 ? 4.762 -5.871 -11.289 1 87.75 97 PHE B O 1
ATOM 2025 N N . ASP B 1 98 ? 3.373 -4.512 -12.523 1 85.12 98 ASP B N 1
ATOM 2026 C CA . ASP B 1 98 ? 4.312 -4.465 -13.633 1 85.12 98 ASP B CA 1
ATOM 2027 C C . ASP B 1 98 ? 5.449 -3.482 -13.352 1 85.12 98 ASP B C 1
ATOM 2029 O O . ASP B 1 98 ? 5.23 -2.271 -13.297 1 85.12 98 ASP B O 1
ATOM 2033 N N . LYS B 1 99 ? 6.648 -3.898 -13.195 1 75.62 99 LYS B N 1
ATOM 2034 C CA . LYS B 1 99 ? 7.812 -3.1 -12.82 1 75.62 99 LYS B CA 1
ATOM 2035 C C . LYS B 1 99 ? 8.203 -2.139 -13.938 1 75.62 99 LYS B C 1
ATOM 2037 O O . LYS B 1 99 ? 8.914 -1.161 -13.703 1 75.62 99 LYS B O 1
ATOM 2042 N N . THR B 1 100 ? 7.746 -2.467 -15.078 1 74.94 100 THR B N 1
ATOM 2043 C CA . THR B 1 100 ? 8.125 -1.64 -16.219 1 74.94 100 THR B CA 1
ATOM 2044 C C . THR B 1 100 ? 7.176 -0.455 -16.359 1 74.94 100 THR B C 1
ATOM 2046 O O . THR B 1 100 ? 7.211 0.251 -17.375 1 74.94 100 THR B O 1
ATOM 2049 N N . GLY B 1 101 ? 6.34 -0.249 -15.367 1 66.75 101 GLY B N 1
ATOM 2050 C CA . GLY B 1 101 ? 5.402 0.862 -15.422 1 66.75 101 GLY B CA 1
ATOM 2051 C C . GLY B 1 101 ? 4.293 0.657 -16.438 1 66.75 101 GLY B C 1
ATOM 2052 O O . GLY B 1 101 ? 3.84 1.613 -17.078 1 66.75 101 GLY B O 1
ATOM 2053 N N . GLY B 1 102 ? 4.004 -0.536 -16.734 1 67 102 GLY B N 1
ATOM 2054 C CA . GLY B 1 102 ? 2.904 -0.835 -17.641 1 67 102 GLY B CA 1
ATOM 2055 C C . GLY B 1 102 ? 3.367 -1.19 -19.031 1 67 102 GLY B C 1
ATOM 2056 O O . GLY B 1 102 ? 2.564 -1.598 -19.875 1 67 102 GLY B O 1
ATOM 2057 N N . LYS B 1 103 ? 4.711 -1.136 -19.297 1 72.94 103 LYS B N 1
ATOM 2058 C CA . LYS B 1 103 ? 5.215 -1.366 -20.641 1 72.94 103 LYS B CA 1
ATOM 2059 C C . LYS B 1 103 ? 5.094 -2.838 -21.031 1 72.94 103 LYS B C 1
ATOM 2061 O O . LYS B 1 103 ? 4.684 -3.162 -22.156 1 72.94 103 LYS B O 1
ATOM 2066 N N . ASN B 1 104 ? 5.406 -3.729 -20.188 1 78.12 104 ASN B N 1
ATOM 2067 C CA . ASN B 1 104 ? 5.426 -5.152 -20.5 1 78.12 104 ASN B CA 1
ATOM 2068 C C . ASN B 1 104 ? 4.059 -5.793 -20.281 1 78.12 104 ASN B C 1
ATOM 2070 O O . ASN B 1 104 ? 3.76 -6.844 -20.859 1 78.12 104 ASN B O 1
ATOM 2074 N N . LYS B 1 105 ? 3.223 -5.145 -19.438 1 82.19 105 LYS B N 1
ATOM 2075 C CA . LYS B 1 105 ? 1.918 -5.676 -19.047 1 82.19 105 LYS B CA 1
ATOM 2076 C C . LYS B 1 105 ? 2.039 -7.105 -18.531 1 82.19 105 LYS B C 1
ATOM 2078 O O . LYS B 1 105 ? 1.243 -7.977 -18.891 1 82.19 105 LYS B O 1
ATOM 2083 N N . ALA B 1 106 ? 3.152 -7.445 -17.906 1 88.5 106 ALA B N 1
ATOM 2084 C CA . ALA B 1 106 ? 3.432 -8.734 -17.281 1 88.5 106 ALA B CA 1
ATOM 2085 C C . ALA B 1 106 ? 4.141 -8.555 -15.945 1 88.5 106 ALA B C 1
ATOM 2087 O O . ALA B 1 106 ? 4.727 -7.496 -15.68 1 88.5 106 ALA B O 1
ATOM 2088 N N . VAL B 1 107 ? 3.988 -9.578 -15.102 1 91.38 107 VAL B N 1
ATOM 2089 C CA . VAL B 1 107 ? 4.492 -9.492 -13.734 1 91.38 107 VAL B CA 1
ATOM 2090 C C . VAL B 1 107 ? 5.59 -10.531 -13.516 1 91.38 107 VAL B C 1
ATOM 2092 O O . VAL B 1 107 ? 5.402 -11.711 -13.82 1 91.38 107 VAL B O 1
ATOM 2095 N N . G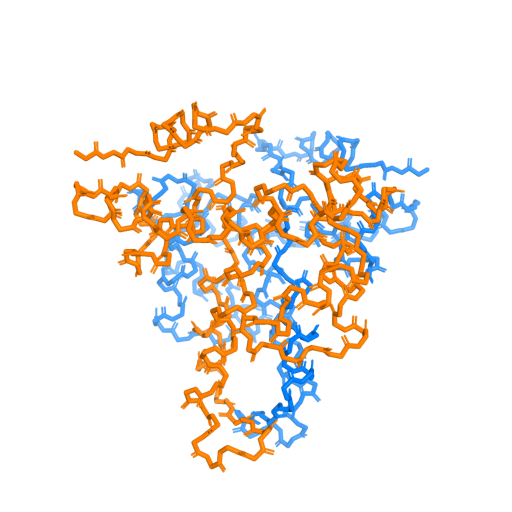LU B 1 108 ? 6.734 -10.102 -13.055 1 91 108 GLU B N 1
ATOM 2096 C CA . GLU B 1 108 ? 7.824 -11.016 -12.719 1 91 108 GLU B CA 1
ATOM 2097 C C . GLU B 1 108 ? 7.539 -11.766 -11.422 1 91 108 GLU B C 1
ATOM 2099 O O . GLU B 1 108 ? 6.57 -11.461 -10.719 1 91 108 GLU B O 1
ATOM 2104 N N . TYR B 1 109 ? 8.367 -12.672 -11.117 1 89.31 109 TYR B N 1
ATOM 2105 C CA . TYR B 1 109 ? 8.109 -13.617 -10.039 1 89.31 109 TYR B CA 1
ATOM 2106 C C . TYR B 1 109 ? 7.91 -12.891 -8.719 1 89.31 109 TYR B C 1
ATOM 2108 O O . TYR B 1 109 ? 6.898 -13.094 -8.039 1 89.31 109 TYR B O 1
ATOM 2116 N N . ASP B 1 110 ? 8.867 -12.078 -8.281 1 88 110 ASP B N 1
ATOM 2117 C CA . ASP B 1 110 ? 8.766 -11.414 -6.988 1 88 110 ASP B CA 1
ATOM 2118 C C . ASP B 1 110 ? 7.504 -10.555 -6.914 1 88 110 ASP B C 1
ATOM 2120 O O . ASP B 1 110 ? 6.816 -10.531 -5.891 1 88 110 ASP B O 1
ATOM 2124 N N . ASN B 1 111 ? 7.219 -9.852 -8.055 1 89.62 111 ASN B N 1
ATOM 2125 C CA . ASN B 1 111 ? 6.016 -9.023 -8.109 1 89.62 111 ASN B CA 1
ATOM 2126 C C . ASN B 1 111 ? 4.75 -9.883 -8.094 1 89.62 111 ASN B C 1
ATOM 2128 O O . ASN B 1 111 ? 3.715 -9.453 -7.582 1 89.62 111 ASN B O 1
ATOM 2132 N N . PHE B 1 112 ? 4.902 -11.078 -8.703 1 92.56 112 PHE B N 1
ATOM 2133 C CA . PHE B 1 112 ? 3.797 -12.023 -8.648 1 92.56 112 PHE B CA 1
ATOM 2134 C C . PHE B 1 112 ? 3.49 -12.422 -7.211 1 92.56 112 PHE B C 1
ATOM 2136 O O . PHE B 1 112 ? 2.326 -12.469 -6.805 1 92.56 112 PHE B O 1
ATOM 2143 N N . ILE B 1 113 ? 4.5 -12.703 -6.48 1 90.44 113 ILE B N 1
ATOM 2144 C CA . ILE B 1 113 ? 4.34 -13.07 -5.078 1 90.44 113 ILE B CA 1
ATOM 2145 C C . ILE B 1 113 ? 3.67 -11.922 -4.32 1 90.44 113 ILE B C 1
ATOM 2147 O O . ILE B 1 113 ? 2.717 -12.141 -3.57 1 90.44 113 ILE B O 1
ATOM 2151 N N . GLU B 1 114 ? 4.199 -10.781 -4.531 1 89.31 114 GLU B N 1
ATOM 2152 C CA . GLU B 1 114 ? 3.627 -9.602 -3.883 1 89.31 114 GLU B CA 1
ATOM 2153 C C . GLU B 1 114 ? 2.154 -9.43 -4.246 1 89.31 114 GLU B C 1
ATOM 2155 O O . GLU B 1 114 ? 1.324 -9.148 -3.379 1 89.31 114 GLU B O 1
ATOM 2160 N N . CYS B 1 115 ? 1.914 -9.594 -5.488 1 91.69 115 CYS B N 1
ATOM 2161 C CA . CYS B 1 115 ? 0.547 -9.484 -5.988 1 91.69 115 CYS B CA 1
ATOM 2162 C C . CYS B 1 115 ? -0.37 -10.484 -5.301 1 91.69 115 CYS B C 1
ATOM 2164 O O . CYS B 1 115 ? -1.424 -10.117 -4.781 1 91.69 115 CYS B O 1
ATOM 2166 N N . CYS B 1 116 ? 0.022 -11.727 -5.297 1 92 116 CYS B N 1
ATOM 2167 C CA . CYS B 1 116 ? -0.787 -12.789 -4.715 1 92 116 CYS B CA 1
ATOM 2168 C C . CYS B 1 116 ? -0.987 -12.57 -3.221 1 92 116 CYS B C 1
ATOM 2170 O O . CYS B 1 116 ? -2.088 -12.758 -2.701 1 92 116 CYS B O 1
ATOM 2172 N N . LEU B 1 117 ? 0.021 -12.18 -2.545 1 89.12 117 LEU B N 1
ATOM 2173 C CA . LEU B 1 117 ? -0.06 -11.922 -1.11 1 89.12 117 LEU B CA 1
ATOM 2174 C C . LEU B 1 117 ? -1.008 -10.758 -0.821 1 89.12 117 LEU B C 1
ATOM 2176 O O . LEU B 1 117 ? -1.751 -10.789 0.162 1 89.12 117 LEU B O 1
ATOM 2180 N N . THR B 1 118 ? -0.945 -9.758 -1.631 1 90.38 118 THR B N 1
ATOM 2181 C CA . THR B 1 118 ? -1.834 -8.609 -1.494 1 90.38 118 THR B CA 1
ATOM 2182 C C . THR B 1 118 ? -3.289 -9.023 -1.695 1 90.38 118 THR B C 1
ATOM 2184 O O . THR B 1 118 ? -4.148 -8.711 -0.873 1 90.38 118 THR B O 1
ATOM 2187 N N . VAL B 1 119 ? -3.506 -9.742 -2.744 1 93.25 119 VAL B N 1
ATOM 2188 C CA . VAL B 1 119 ? -4.863 -10.195 -3.041 1 93.25 119 VAL B CA 1
ATOM 2189 C C . VAL B 1 119 ? -5.363 -11.102 -1.921 1 93.25 119 VAL B C 1
ATOM 2191 O O . VAL B 1 119 ? -6.477 -10.938 -1.426 1 93.25 119 VAL B O 1
ATOM 2194 N N . LYS B 1 120 ? -4.586 -12.016 -1.563 1 91.44 120 LYS B N 1
ATOM 2195 C CA . LYS B 1 120 ? -4.945 -12.922 -0.475 1 91.44 120 LYS B CA 1
ATOM 2196 C C . LYS B 1 120 ? -5.258 -12.148 0.803 1 91.44 120 LYS B C 1
ATOM 2198 O O . LYS B 1 120 ? -6.293 -12.375 1.435 1 91.44 120 LYS B O 1
ATOM 2203 N N . GLY B 1 121 ? -4.379 -11.297 1.214 1 89.44 121 GLY B N 1
ATOM 2204 C CA . GLY B 1 121 ? -4.551 -10.531 2.438 1 89.44 121 GLY B CA 1
ATOM 2205 C C . GLY B 1 121 ? -5.812 -9.688 2.441 1 89.44 121 GLY B C 1
ATOM 2206 O O . GLY B 1 121 ? -6.582 -9.711 3.402 1 89.44 121 GLY B O 1
ATOM 2207 N N . LEU B 1 122 ? -6.027 -8.938 1.377 1 91.88 122 LEU B N 1
ATOM 2208 C CA . LEU B 1 122 ? -7.203 -8.086 1.275 1 91.88 122 LEU B CA 1
ATOM 2209 C C . LEU B 1 122 ? -8.477 -8.914 1.246 1 91.88 122 LEU B C 1
ATOM 2211 O O . LEU B 1 122 ? -9.477 -8.547 1.87 1 91.88 122 LEU B O 1
ATOM 2215 N N . THR B 1 123 ? -8.445 -10.016 0.507 1 94.31 123 THR B N 1
ATOM 2216 C CA . THR B 1 123 ? -9.609 -10.891 0.424 1 94.31 123 THR B CA 1
ATOM 2217 C C . THR B 1 123 ? -9.953 -11.469 1.796 1 94.31 123 THR B C 1
ATOM 2219 O O . THR B 1 123 ? -11.125 -11.508 2.18 1 94.31 123 THR B O 1
ATOM 2222 N N . GLU B 1 124 ? -8.945 -11.891 2.496 1 91.75 124 GLU B N 1
ATOM 2223 C CA . GLU B 1 124 ? -9.188 -12.445 3.826 1 91.75 124 GLU B CA 1
ATOM 2224 C C . GLU B 1 124 ? -9.781 -11.391 4.762 1 91.75 124 GLU B C 1
ATOM 2226 O O . GLU B 1 124 ? -10.711 -11.688 5.52 1 91.75 124 GLU B O 1
ATOM 2231 N N . LYS B 1 125 ? -9.25 -10.211 4.727 1 91.31 125 LYS B N 1
ATOM 2232 C CA . LYS B 1 125 ? -9.781 -9.133 5.559 1 91.31 125 LYS B CA 1
ATOM 2233 C C . LYS B 1 125 ? -11.219 -8.797 5.164 1 91.31 125 LYS B C 1
ATOM 2235 O O . LYS B 1 125 ? -12.047 -8.516 6.027 1 91.31 125 LYS B O 1
ATOM 2240 N N . PHE B 1 126 ? -11.477 -8.789 3.877 1 94.81 126 PHE B N 1
ATOM 2241 C CA . PHE B 1 126 ? -12.828 -8.57 3.385 1 94.81 126 PHE B CA 1
ATOM 2242 C C . PHE B 1 126 ? -13.773 -9.648 3.893 1 94.81 126 PHE B C 1
ATOM 2244 O O . PHE B 1 126 ? -14.867 -9.344 4.383 1 94.81 126 PHE B O 1
ATOM 2251 N N . LYS B 1 127 ? -13.359 -10.859 3.83 1 94.44 127 LYS B N 1
ATOM 2252 C CA . LYS B 1 127 ? -14.18 -11.992 4.242 1 94.44 127 LYS B CA 1
ATOM 2253 C C . LYS B 1 127 ? -14.469 -11.945 5.742 1 94.44 127 LYS B C 1
ATOM 2255 O O . LYS B 1 127 ? -15.539 -12.367 6.188 1 94.44 127 LYS B O 1
ATOM 2260 N N . GLU B 1 128 ? -13.516 -11.445 6.508 1 94.12 128 GLU B N 1
ATOM 2261 C CA . GLU B 1 128 ? -13.719 -11.289 7.941 1 94.12 128 GLU B CA 1
ATOM 2262 C C . GLU B 1 128 ? -14.922 -10.391 8.234 1 94.12 128 GLU B C 1
ATOM 2264 O O . GLU B 1 128 ? -15.594 -10.555 9.25 1 94.12 128 GLU B O 1
ATOM 2269 N N . LYS B 1 129 ? -15.18 -9.484 7.309 1 94.25 129 LYS B N 1
ATOM 2270 C CA . LYS B 1 129 ? -16.266 -8.523 7.504 1 94.25 129 LYS B CA 1
ATOM 2271 C C . LYS B 1 129 ? -17.531 -8.961 6.77 1 94.25 129 LYS B C 1
ATOM 2273 O O . LYS B 1 129 ? -18.625 -8.453 7.039 1 94.25 129 LYS B O 1
ATOM 2278 N N . ASP B 1 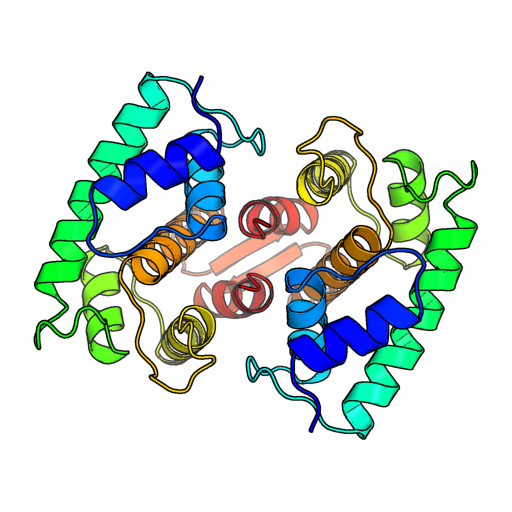130 ? -17.297 -9.844 5.82 1 94 130 ASP B N 1
ATOM 2279 C CA . ASP B 1 130 ? -18.422 -10.406 5.09 1 94 130 ASP B CA 1
ATOM 2280 C C . ASP B 1 130 ? -18.875 -11.727 5.715 1 94 130 ASP B C 1
ATOM 2282 O O . ASP B 1 130 ? -18.844 -12.773 5.066 1 94 130 ASP B O 1
ATOM 2286 N N . THR B 1 131 ? -19.438 -11.594 6.867 1 88.94 131 THR B N 1
ATOM 2287 C CA . THR B 1 131 ? -19.766 -12.789 7.645 1 88.94 131 THR B CA 1
ATOM 2288 C C . THR B 1 131 ? -20.906 -13.562 7.004 1 88.94 131 THR B C 1
ATOM 2290 O O . THR B 1 131 ? -21.031 -14.773 7.191 1 88.94 131 THR B O 1
ATOM 2293 N N . ALA B 1 132 ? -21.719 -12.938 6.219 1 90.5 132 ALA B N 1
ATOM 2294 C CA . ALA B 1 132 ? -22.875 -13.594 5.586 1 90.5 132 ALA B CA 1
ATOM 2295 C C . ALA B 1 132 ? -22.5 -14.156 4.219 1 90.5 132 ALA B C 1
ATOM 2297 O O . ALA B 1 132 ? -23.344 -14.727 3.521 1 90.5 132 ALA B O 1
ATOM 2298 N N . TYR B 1 133 ? -21.219 -13.984 3.863 1 89.56 133 TYR B N 1
ATOM 2299 C CA . TYR B 1 133 ? -20.734 -14.453 2.57 1 89.56 133 TYR B CA 1
ATOM 2300 C C . TYR B 1 133 ? -21.641 -13.961 1.441 1 89.56 133 TYR B C 1
ATOM 2302 O O . TYR B 1 133 ? -22.016 -14.734 0.56 1 89.56 133 TYR B O 1
ATOM 2310 N N . SER B 1 134 ? -22.078 -12.711 1.501 1 91.12 134 SER B N 1
ATOM 2311 C CA . SER B 1 134 ? -22.969 -12.078 0.536 1 91.12 134 SER B CA 1
ATOM 2312 C C . SER B 1 134 ? -22.188 -11.43 -0.6 1 91.12 134 SER B C 1
ATOM 2314 O O . SER B 1 134 ? -22.75 -11.07 -1.63 1 91.12 134 SER B O 1
ATOM 2316 N N . GLY B 1 135 ? -20.891 -11.258 -0.428 1 92.56 135 GLY B N 1
ATOM 2317 C CA . GLY B 1 135 ? -20.094 -10.5 -1.379 1 92.56 135 GLY B CA 1
ATOM 2318 C C . GLY B 1 135 ? -20.031 -9.023 -1.047 1 92.56 135 GLY B C 1
ATOM 2319 O O . GLY B 1 135 ? -19.375 -8.25 -1.763 1 92.56 135 GLY B O 1
ATOM 2320 N N . TYR B 1 136 ? -20.75 -8.688 0.068 1 95.5 136 TYR B N 1
ATOM 2321 C CA . TYR B 1 136 ? -20.719 -7.32 0.561 1 95.5 136 TYR B CA 1
ATOM 2322 C C . TYR B 1 136 ? -20.234 -7.273 2.004 1 95.5 136 TYR B C 1
ATOM 2324 O O . TYR B 1 136 ? -20.531 -8.164 2.799 1 95.5 136 TYR B O 1
ATOM 2332 N N . ALA B 1 137 ? -19.406 -6.359 2.307 1 95.88 137 ALA B N 1
ATOM 2333 C CA . ALA B 1 137 ? -18.875 -6.172 3.66 1 95.88 137 ALA B CA 1
ATOM 2334 C C . ALA B 1 137 ? -19.078 -4.73 4.129 1 95.88 137 ALA B C 1
ATOM 2336 O O . ALA B 1 137 ? -18.906 -3.791 3.35 1 95.88 137 ALA B O 1
ATOM 2337 N N . THR B 1 138 ? -19.438 -4.613 5.336 1 95.31 138 THR B N 1
ATOM 2338 C CA . THR B 1 138 ? -19.609 -3.297 5.938 1 95.31 138 THR 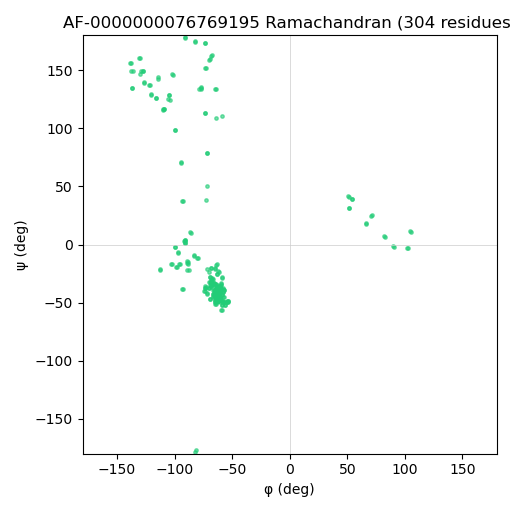B CA 1
ATOM 2339 C C . THR B 1 138 ? -18.453 -2.963 6.871 1 95.31 138 THR B C 1
ATOM 2341 O O . THR B 1 138 ? -18.078 -3.777 7.715 1 95.31 138 THR B O 1
ATOM 2344 N N . PHE B 1 139 ? -17.891 -1.818 6.664 1 96.38 139 PHE B N 1
ATOM 2345 C CA . PHE B 1 139 ? -16.766 -1.356 7.461 1 96.38 139 PHE B CA 1
ATOM 2346 C C . PHE B 1 139 ? -17.094 -0.05 8.172 1 96.38 139 PHE B C 1
ATOM 2348 O O . PHE B 1 139 ? -17.656 0.869 7.562 1 96.38 139 PHE B O 1
ATOM 2355 N N . GLY B 1 140 ? -16.844 -0.044 9.492 1 96.38 140 GLY B N 1
ATOM 2356 C CA . GLY B 1 140 ? -16.656 1.272 10.078 1 96.38 140 GLY B CA 1
ATOM 2357 C C . GLY B 1 140 ? -15.359 1.934 9.641 1 96.38 140 GLY B C 1
ATOM 2358 O O . GLY B 1 140 ? -14.43 1.256 9.195 1 96.38 140 GLY B O 1
ATOM 2359 N N . TYR B 1 141 ? -15.383 3.217 9.781 1 95.31 141 TYR B N 1
ATOM 2360 C CA . TYR B 1 141 ? -14.234 3.963 9.289 1 95.31 141 TYR B CA 1
ATOM 2361 C C . TYR B 1 141 ? -12.938 3.418 9.883 1 95.31 141 TYR B C 1
ATOM 2363 O O . TYR B 1 141 ? -11.977 3.146 9.156 1 95.31 141 TYR B O 1
ATOM 2371 N N . GLU B 1 142 ? -12.898 3.236 11.156 1 95.62 142 GLU B N 1
ATOM 2372 C CA . GLU B 1 142 ? -11.703 2.727 11.812 1 95.62 142 GLU B CA 1
ATOM 2373 C C . GLU B 1 142 ? -11.344 1.331 11.305 1 95.62 142 GLU B C 1
ATOM 2375 O O . GLU B 1 142 ? -10.188 1.054 10.992 1 95.62 142 GLU B O 1
ATOM 2380 N N . ALA B 1 143 ? -12.32 0.51 11.227 1 95.06 143 ALA B N 1
ATOM 2381 C CA . ALA B 1 143 ? -12.086 -0.853 10.75 1 95.06 143 ALA B CA 1
ATOM 2382 C C . ALA B 1 143 ? -11.562 -0.854 9.32 1 95.06 143 ALA B C 1
ATOM 2384 O O . ALA B 1 143 ? -10.672 -1.638 8.984 1 95.06 143 ALA B O 1
ATOM 2385 N N . PHE B 1 144 ? -12.148 0.037 8.578 1 95.69 144 PHE B N 1
ATOM 2386 C CA . PHE B 1 144 ? -11.703 0.185 7.199 1 95.69 144 PHE B CA 1
ATOM 2387 C C . PHE B 1 144 ? -10.234 0.577 7.145 1 95.69 144 PHE B C 1
ATOM 2389 O O . PHE B 1 144 ? -9.438 -0.067 6.457 1 95.69 144 PHE B O 1
ATOM 2396 N N . MET B 1 145 ? -9.797 1.525 7.906 1 94.25 145 MET B N 1
ATOM 2397 C CA . MET B 1 145 ? -8.414 1.995 7.934 1 94.25 145 MET B CA 1
ATOM 2398 C C . MET B 1 145 ? -7.477 0.894 8.414 1 94.25 145 MET B C 1
ATOM 2400 O O . MET B 1 145 ? -6.43 0.659 7.809 1 94.25 145 MET B O 1
ATOM 2404 N N . LEU B 1 146 ? -7.863 0.201 9.406 1 91.56 146 LEU B N 1
ATOM 2405 C CA . LEU B 1 146 ? -7.027 -0.837 10.008 1 91.56 146 LEU B CA 1
ATOM 2406 C C . LEU B 1 146 ? -6.883 -2.027 9.062 1 91.56 146 LEU B C 1
ATOM 2408 O O . LEU B 1 146 ? -5.879 -2.742 9.109 1 91.56 146 LEU B O 1
ATOM 2412 N N . THR B 1 147 ? -7.887 -2.211 8.242 1 89.81 147 THR B N 1
ATOM 2413 C CA . THR B 1 147 ? -7.859 -3.295 7.262 1 89.81 147 THR B CA 1
ATOM 2414 C C . THR B 1 147 ? -6.895 -2.975 6.125 1 89.81 147 THR B C 1
ATOM 2416 O O . THR B 1 147 ? -6.176 -3.855 5.645 1 89.81 147 THR B O 1
ATOM 2419 N N . VAL B 1 148 ? -6.801 -1.756 5.699 1 90.56 148 VAL B N 1
ATOM 2420 C CA . VAL B 1 148 ? -6.109 -1.362 4.473 1 90.56 148 VAL B CA 1
ATOM 2421 C C . VAL B 1 148 ? -4.664 -0.985 4.793 1 90.56 148 VAL B C 1
ATOM 2423 O O . VAL B 1 148 ? -3.742 -1.38 4.078 1 90.56 148 VAL B O 1
ATOM 2426 N N . LEU B 1 149 ? -4.379 -0.345 5.883 1 88.75 149 LEU B N 1
ATOM 2427 C CA . LEU B 1 149 ? -3.113 0.312 6.184 1 88.75 149 LEU B CA 1
ATOM 2428 C C . LEU B 1 149 ? -1.98 -0.706 6.27 1 88.75 149 LEU B C 1
ATOM 2430 O O . LEU B 1 149 ? -0.873 -0.448 5.793 1 88.75 149 LEU B O 1
ATOM 2434 N N . PRO B 1 150 ? -2.275 -1.846 6.793 1 81.25 150 PRO B N 1
ATOM 2435 C CA . PRO B 1 150 ? -1.179 -2.812 6.887 1 81.25 150 PRO B CA 1
ATOM 2436 C C . PRO B 1 150 ? -0.621 -3.205 5.52 1 81.25 150 PRO B C 1
ATOM 2438 O O . PRO B 1 150 ? 0.537 -3.617 5.418 1 81.25 150 PRO B O 1
ATOM 2441 N N . PHE B 1 151 ? -1.373 -3.059 4.484 1 80.69 151 PHE B N 1
ATOM 2442 C CA . PHE B 1 151 ? -0.956 -3.475 3.148 1 80.69 151 PHE B CA 1
ATOM 2443 C C . PHE B 1 151 ? -0.216 -2.348 2.438 1 80.69 151 PHE B C 1
ATOM 2445 O O . PHE B 1 151 ? 0.379 -2.561 1.379 1 80.69 151 PHE B O 1
ATOM 2452 N N . LEU B 1 152 ? -0.375 -1.129 2.988 1 76.38 152 LEU B N 1
ATOM 2453 C CA . LEU B 1 152 ? 0.347 -0.012 2.391 1 76.38 152 LEU B CA 1
ATOM 2454 C C . LEU B 1 152 ? 1.838 -0.1 2.701 1 76.38 152 LEU B C 1
ATOM 2456 O O . LEU B 1 152 ? 2.283 0.354 3.756 1 76.38 152 LEU B O 1
ATOM 2460 N N . ILE B 1 153 ? 2.424 -1.173 2.48 1 60 153 ILE B N 1
ATOM 2461 C CA . ILE B 1 153 ? 3.795 -1.494 2.863 1 60 153 ILE B CA 1
ATOM 2462 C C . ILE B 1 153 ? 4.758 -0.493 2.229 1 60 153 ILE B C 1
ATOM 2464 O O . ILE B 1 153 ? 4.707 -0.256 1.019 1 60 153 ILE B O 1
ATOM 2468 N N . ALA B 1 154 ? 5.289 0.312 3.213 1 52.72 154 ALA B N 1
ATOM 2469 C CA . ALA B 1 154 ? 6.449 1.148 2.906 1 52.72 154 ALA B CA 1
ATOM 2470 C C . ALA B 1 154 ? 7.688 0.295 2.656 1 52.72 154 ALA B C 1
ATOM 2472 O O . ALA B 1 154 ? 7.797 -0.819 3.172 1 52.72 154 ALA B O 1
#